Protein AF-A0A1G2Z9J7-F1 (afdb_monomer)

Solvent-accessible surface area (backbone atoms only — not comparable to full-atom values): 17337 Å² total; per-residue (Å²): 136,84,79,61,72,68,57,60,51,48,52,59,64,62,66,70,67,70,71,69,78,71,71,79,70,74,82,77,59,42,30,49,32,49,48,44,45,53,19,43,54,20,44,50,41,39,69,40,65,90,41,81,63,32,64,63,24,44,16,19,54,46,34,53,43,25,54,51,34,14,52,53,41,54,66,52,76,82,59,52,70,67,59,49,50,51,56,45,38,52,68,25,51,51,22,45,54,53,51,26,52,51,44,43,49,54,50,51,52,51,27,64,76,70,72,40,67,75,71,50,61,62,64,75,36,76,48,25,78,68,18,34,61,45,76,85,47,32,59,36,58,49,50,48,57,52,47,51,53,50,49,53,51,45,61,74,46,67,91,47,62,62,68,61,51,29,51,52,24,37,52,54,15,47,56,38,44,49,64,40,45,57,52,72,79,49,79,87,67,66,68,50,50,64,60,53,42,59,50,51,18,30,50,34,36,7,37,20,54,8,52,32,70,66,47,88,47,71,62,61,23,41,52,46,35,49,50,54,29,50,55,41,33,51,49,20,52,51,37,35,76,72,69,32,44,80,58,16,51,16,47,27,53,18,42,44,53,51,37,47,30,74,62,42,89,48,81,79,48,72,66,50,66,64,48,34,72,37,34,57,15,24,65,70,40,29,67,62,44,43,60,58,44,57,78,79,44,64,48,86,84,36,51,69,60,49,39,51,50,26,51,50,54,20,36,51,53,29,56,58,35,56,79,42,94,55,29,65,56,72

Foldseek 3Di:
DDDPPVVVVVCVVVVPPPPPPDPPPPDDLLLLLVLLLQLLLLVLLLPLPPRPPNLLSPLSLLLVLLQLLLVLLQVAPPDDLVRVLVVLCLQQVVLLVVLLVVLLVVQVVVCVVVVNCVSVVVCPDPQCVQCGSDNLSNSRSLSSVLSSVSNVVSVVCVPPDLLVLLVVLLVVLLVLLVCLLVVVVDDDDRPPVNVSSLSPSSSSLSSSLSSLSVDPDLVSSLVSLVVSLVSLLVSLVVSVVVVSSNSSNSRNVSSVSNSCSVNDRDDDDPVSVVQSLLSVQLSSCLVVLLVVVVVVDVCNVPVPVSSVSSSVVSSVVLVVCCPDPNVSND

pLDDT: mean 92.23, std 12.54, range [40.88, 98.75]

Nearest PDB structures (foldseek):
  7a0g-assembly1_EEE  TM=1.587E-01  e=1.978E+00  Serratia marcescens

Structure (mmCIF, N/CA/C/O backbone):
data_AF-A0A1G2Z9J7-F1
#
_entry.id   AF-A0A1G2Z9J7-F1
#
loop_
_atom_site.group_PDB
_atom_site.id
_atom_site.type_symbol
_atom_site.label_atom_id
_atom_site.label_alt_id
_atom_site.label_comp_id
_atom_site.label_asym_id
_atom_site.label_entity_id
_atom_site.label_seq_id
_atom_site.pdbx_PDB_ins_code
_atom_site.Cartn_x
_atom_site.Cartn_y
_atom_site.Cartn_z
_atom_site.occupancy
_atom_site.B_iso_or_equiv
_atom_site.auth_seq_id
_atom_site.auth_comp_id
_atom_site.auth_asym_id
_atom_site.auth_atom_id
_atom_site.pdbx_PDB_model_num
ATOM 1 N N . MET A 1 1 ? 40.799 -10.705 53.213 1.00 55.59 1 MET A N 1
ATOM 2 C CA . MET A 1 1 ? 40.355 -12.004 52.666 1.00 55.59 1 MET A CA 1
ATOM 3 C C . MET A 1 1 ? 39.861 -11.733 51.252 1.00 55.59 1 MET A C 1
ATOM 5 O O . MET A 1 1 ? 38.799 -11.148 51.097 1.00 55.59 1 MET A O 1
ATOM 9 N N . ALA A 1 2 ? 40.707 -11.964 50.247 1.00 50.81 2 ALA A N 1
ATOM 10 C CA . ALA A 1 2 ? 40.404 -11.632 48.855 1.00 50.81 2 ALA A CA 1
ATOM 11 C C . ALA A 1 2 ? 39.551 -12.748 48.241 1.00 50.81 2 ALA A C 1
ATOM 13 O O . ALA A 1 2 ? 39.921 -13.918 48.341 1.00 50.81 2 ALA A O 1
ATOM 14 N N . LEU A 1 3 ? 38.411 -12.395 47.645 1.00 48.94 3 LEU A N 1
ATOM 15 C CA . LEU A 1 3 ? 37.591 -13.355 46.911 1.00 48.94 3 LEU A CA 1
ATOM 16 C C . LEU A 1 3 ? 38.348 -13.825 45.655 1.00 48.94 3 LEU A C 1
ATOM 18 O O . LEU A 1 3 ? 39.011 -13.012 45.002 1.00 48.94 3 LEU A O 1
ATOM 22 N N . PRO A 1 4 ? 38.277 -15.120 45.307 1.00 65.62 4 PRO A N 1
ATOM 23 C CA . PRO A 1 4 ? 38.938 -15.651 44.125 1.00 65.62 4 PRO A CA 1
ATOM 24 C C . PRO A 1 4 ? 38.361 -15.006 42.856 1.00 65.62 4 PRO A C 1
ATOM 26 O O . PRO A 1 4 ? 37.147 -14.911 42.683 1.00 65.62 4 PRO A O 1
ATOM 29 N N . VAL A 1 5 ? 39.246 -14.591 41.944 1.00 67.19 5 VAL A N 1
ATOM 30 C CA . VAL A 1 5 ? 38.934 -13.916 40.663 1.00 67.19 5 VAL A CA 1
ATOM 31 C C . VAL A 1 5 ? 37.894 -14.678 39.819 1.00 67.19 5 VAL A C 1
ATOM 33 O O . VAL A 1 5 ? 37.167 -14.075 39.030 1.00 67.19 5 VAL A O 1
ATOM 36 N N . SER A 1 6 ? 37.752 -15.990 40.026 1.00 62.78 6 SER A N 1
ATOM 37 C CA . SER A 1 6 ? 36.735 -16.823 39.380 1.00 62.78 6 SER A CA 1
ATOM 38 C C . SER A 1 6 ? 35.295 -16.508 39.810 1.00 62.78 6 SER A C 1
ATOM 40 O O . SER A 1 6 ? 34.398 -16.606 38.976 1.00 62.78 6 SER A O 1
ATOM 42 N N . GLN A 1 7 ? 35.054 -16.073 41.053 1.00 61.38 7 GLN A N 1
ATOM 43 C CA . GLN A 1 7 ? 33.707 -15.720 41.527 1.00 61.38 7 GLN A CA 1
ATOM 44 C C . GLN A 1 7 ? 33.233 -14.366 40.984 1.00 61.38 7 GLN A C 1
ATOM 46 O O . GLN A 1 7 ? 32.083 -14.244 40.570 1.00 61.38 7 GLN A O 1
ATOM 51 N N . VAL A 1 8 ? 34.132 -13.380 40.873 1.00 61.62 8 VAL A N 1
ATOM 52 C CA . VAL A 1 8 ? 33.812 -12.061 40.291 1.00 61.62 8 VAL A CA 1
ATOM 53 C C . VAL A 1 8 ? 33.468 -12.183 38.801 1.00 61.62 8 VAL A C 1
ATOM 55 O O . VAL A 1 8 ? 32.553 -11.522 38.314 1.00 61.62 8 VAL A O 1
ATOM 58 N N . LEU A 1 9 ? 34.147 -13.073 38.068 1.00 54.38 9 LEU A N 1
ATOM 59 C CA . LEU A 1 9 ? 33.823 -13.358 36.667 1.00 54.38 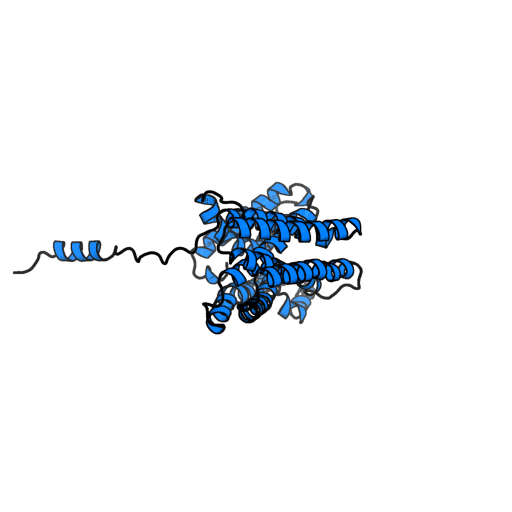9 LEU A CA 1
ATOM 60 C C . LEU A 1 9 ? 32.503 -14.127 36.507 1.00 54.38 9 LEU A C 1
ATOM 62 O O . LEU A 1 9 ? 31.762 -13.853 35.564 1.00 54.38 9 LEU A O 1
ATOM 66 N N . GLN A 1 10 ? 32.166 -15.038 37.425 1.00 56.72 10 GLN A N 1
ATOM 67 C CA . GLN A 1 10 ? 30.878 -15.739 37.398 1.00 56.72 10 GLN A CA 1
ATOM 68 C C . GLN A 1 10 ? 29.698 -14.801 37.675 1.00 56.72 10 GLN A C 1
ATOM 70 O O . GLN A 1 10 ? 28.706 -14.861 36.953 1.00 56.72 10 GLN A O 1
ATOM 75 N N . GLU A 1 11 ? 29.812 -13.879 38.632 1.00 54.09 11 GLU A N 1
ATOM 76 C CA . GLU A 1 11 ? 28.765 -12.878 38.875 1.00 54.09 11 GLU A CA 1
ATOM 77 C C . GLU A 1 11 ? 28.628 -11.880 37.716 1.00 54.09 11 GLU A C 1
ATOM 79 O O . GLU A 1 11 ? 27.514 -11.481 37.374 1.00 54.09 11 GLU A O 1
ATOM 84 N N . TRP A 1 12 ? 29.725 -11.537 37.029 1.00 52.94 12 TRP A N 1
ATOM 85 C CA . TRP A 1 12 ? 29.671 -10.658 35.853 1.00 52.94 12 TRP A CA 1
ATOM 86 C C . TRP A 1 12 ? 29.061 -11.336 34.614 1.00 52.94 12 TRP A C 1
ATOM 88 O O . TRP A 1 12 ? 28.400 -10.675 33.810 1.00 52.94 12 TRP A O 1
ATOM 98 N N . ILE A 1 13 ? 29.243 -12.654 34.467 1.00 53.53 13 ILE A N 1
ATOM 99 C CA . ILE A 1 13 ? 28.645 -13.450 33.382 1.00 53.53 13 ILE A CA 1
ATOM 100 C C . ILE A 1 13 ? 27.164 -13.751 33.670 1.00 53.53 13 ILE A C 1
ATOM 102 O O . ILE A 1 13 ? 26.345 -13.693 32.755 1.00 53.53 13 ILE A O 1
ATOM 106 N N . ILE A 1 14 ? 26.791 -13.999 34.929 1.00 54.50 14 ILE A N 1
ATOM 107 C CA . ILE A 1 14 ? 25.408 -14.325 35.320 1.00 54.50 14 ILE A CA 1
ATOM 108 C C . ILE A 1 14 ? 24.545 -13.052 35.474 1.00 54.50 14 ILE A C 1
ATOM 110 O O . ILE A 1 14 ? 23.350 -13.069 35.177 1.00 54.50 14 ILE A O 1
ATOM 114 N N . GLY A 1 15 ? 25.143 -11.908 35.830 1.00 43.53 15 GLY A N 1
ATOM 115 C CA . GLY A 1 15 ? 24.451 -10.627 36.031 1.00 43.53 15 GLY A CA 1
ATOM 116 C C . GLY A 1 15 ? 23.996 -9.889 34.762 1.00 43.53 15 GLY A C 1
ATOM 117 O O . GLY A 1 15 ? 23.281 -8.893 34.866 1.00 43.53 15 GLY A O 1
ATOM 118 N N . LYS A 1 16 ? 24.361 -10.352 33.555 1.00 44.31 16 LYS A N 1
ATOM 119 C CA . LYS A 1 16 ? 24.018 -9.690 32.273 1.00 44.31 16 LYS A CA 1
ATOM 120 C C . LYS A 1 16 ? 22.902 -10.351 31.461 1.00 44.31 16 LYS A C 1
ATOM 122 O O . LYS A 1 16 ? 22.567 -9.864 30.383 1.00 44.31 16 LYS A O 1
ATOM 127 N N . THR A 1 17 ? 22.266 -11.388 31.994 1.00 47.19 17 THR A N 1
ATOM 128 C CA . THR A 1 17 ? 21.039 -11.986 31.439 1.00 47.19 17 THR A CA 1
ATOM 129 C C . THR A 1 17 ? 19.812 -11.660 32.285 1.00 47.19 17 THR A C 1
ATOM 131 O O . THR A 1 17 ? 18.902 -12.472 32.418 1.00 47.19 17 THR A O 1
ATOM 134 N N . GLN A 1 18 ? 19.727 -10.441 32.828 1.00 41.28 18 GLN A N 1
ATOM 135 C CA . GLN A 1 18 ? 18.406 -9.876 33.090 1.00 41.28 18 GLN A CA 1
ATOM 136 C C . GLN A 1 18 ? 17.748 -9.647 31.731 1.00 41.28 18 GLN A C 1
ATOM 138 O O . GLN A 1 18 ? 18.012 -8.660 31.045 1.00 41.28 18 GLN A O 1
ATOM 143 N N . SER A 1 19 ? 16.934 -10.618 31.314 1.00 44.81 19 SER A N 1
ATOM 144 C CA . SER A 1 19 ? 16.010 -10.476 30.201 1.00 44.81 19 SER A CA 1
ATOM 145 C C . SER A 1 19 ? 15.186 -9.225 30.468 1.00 44.81 19 SER A C 1
ATOM 147 O O . SER A 1 19 ? 14.288 -9.247 31.311 1.00 44.81 19 SER A O 1
ATOM 149 N N . ILE A 1 20 ? 15.532 -8.123 29.799 1.00 41.66 20 ILE A N 1
ATOM 150 C CA . ILE A 1 20 ? 14.715 -6.913 29.780 1.00 41.66 20 ILE A CA 1
ATOM 151 C C . ILE A 1 20 ? 13.298 -7.405 29.479 1.00 41.66 20 ILE A C 1
ATOM 153 O O . ILE A 1 20 ? 13.131 -8.039 28.430 1.00 41.66 20 ILE A O 1
ATOM 157 N N . PRO A 1 21 ? 12.315 -7.220 30.384 1.00 43.12 21 PRO A N 1
ATOM 158 C CA . PRO A 1 21 ? 10.961 -7.685 30.147 1.00 43.12 21 PRO A CA 1
ATOM 159 C C . PRO A 1 21 ? 10.531 -7.091 28.815 1.00 43.12 21 PRO A C 1
ATOM 161 O O . PRO A 1 21 ? 10.455 -5.868 28.663 1.00 43.12 21 PRO A O 1
ATOM 164 N N . ALA A 1 22 ? 10.393 -7.966 27.817 1.00 46.56 22 ALA A N 1
ATOM 165 C CA . ALA A 1 22 ? 10.125 -7.549 26.459 1.00 46.56 22 ALA A CA 1
ATOM 166 C C . ALA A 1 22 ? 8.861 -6.684 26.516 1.00 46.56 22 ALA A C 1
ATOM 168 O O . ALA A 1 22 ? 7.854 -7.142 27.068 1.00 46.56 22 ALA A O 1
ATOM 169 N N . PRO A 1 23 ? 8.910 -5.428 26.038 1.00 43.94 23 PRO A N 1
ATOM 170 C CA . PRO A 1 23 ? 7.782 -4.517 26.141 1.00 43.94 23 PRO A CA 1
ATOM 171 C C . PRO A 1 23 ? 6.561 -5.223 25.565 1.00 43.94 23 PRO A C 1
ATOM 173 O O . PRO A 1 23 ? 6.643 -5.697 24.430 1.00 43.94 23 PRO A O 1
ATOM 176 N N . LEU A 1 24 ? 5.498 -5.336 26.380 1.00 40.88 24 LEU A N 1
ATOM 177 C CA . LEU A 1 24 ? 4.243 -6.044 26.098 1.00 40.88 24 LEU A CA 1
ATOM 178 C C . LEU A 1 24 ? 3.975 -6.043 24.597 1.00 40.88 24 LEU A C 1
ATOM 180 O O . LEU A 1 24 ? 3.621 -5.011 24.019 1.00 40.88 24 LEU A O 1
ATOM 184 N N . SER A 1 25 ? 4.266 -7.178 23.957 1.00 48.44 25 SER A N 1
ATOM 185 C CA . SER A 1 25 ? 4.289 -7.267 22.506 1.00 48.44 25 SER A CA 1
ATOM 186 C C . SER A 1 25 ? 2.901 -6.900 22.010 1.00 48.44 25 SER A C 1
ATOM 188 O O . SER A 1 25 ? 1.945 -7.635 22.267 1.00 48.44 25 SER A O 1
ATOM 190 N N . VAL A 1 26 ? 2.776 -5.751 21.341 1.00 61.91 26 VAL A N 1
ATOM 191 C CA . VAL A 1 26 ? 1.545 -5.362 20.648 1.00 61.91 26 VAL A CA 1
ATOM 192 C C . VAL A 1 26 ? 1.078 -6.585 19.870 1.00 61.91 26 VAL A C 1
ATOM 194 O O . VAL A 1 26 ? 1.815 -7.056 19.004 1.00 61.91 26 VAL A O 1
ATOM 197 N N . SER A 1 27 ? -0.087 -7.128 20.245 1.00 77.81 27 SER A N 1
ATOM 198 C CA . SER A 1 27 ? -0.549 -8.432 19.769 1.00 77.81 27 SER A CA 1
ATOM 199 C C . SER A 1 27 ? -0.483 -8.477 18.246 1.00 77.81 27 SER A C 1
ATOM 201 O O . SER A 1 27 ? -1.172 -7.735 17.534 1.00 77.81 27 SER A O 1
ATOM 203 N N . ARG A 1 28 ? 0.446 -9.297 17.760 1.00 86.56 28 ARG A N 1
ATOM 204 C CA . ARG A 1 28 ? 0.746 -9.466 16.349 1.00 86.56 28 ARG A CA 1
ATOM 205 C C . ARG A 1 28 ? -0.410 -10.214 15.696 1.00 86.56 28 ARG A C 1
ATOM 207 O O . ARG A 1 28 ? -0.790 -11.289 16.147 1.00 86.56 28 ARG A O 1
ATOM 214 N N . ILE A 1 29 ? -0.958 -9.670 14.612 1.00 93.06 29 ILE A N 1
ATOM 215 C CA . ILE A 1 29 ? -2.080 -10.294 13.901 1.00 93.06 29 ILE A CA 1
ATOM 216 C C . ILE A 1 29 ? -1.512 -11.125 12.749 1.00 93.06 29 ILE A C 1
ATOM 218 O O . ILE A 1 29 ? -1.304 -10.615 11.650 1.00 93.06 29 ILE A O 1
ATOM 222 N N . ALA A 1 30 ? -1.257 -12.412 12.995 1.00 95.62 30 ALA A N 1
ATOM 223 C CA . ALA A 1 30 ? -0.592 -13.303 12.037 1.00 95.62 30 ALA A CA 1
ATOM 224 C C . ALA A 1 30 ? -1.292 -13.374 10.662 1.00 95.62 30 ALA A C 1
ATOM 226 O O . ALA A 1 30 ? -0.636 -13.529 9.633 1.00 95.62 30 ALA A O 1
ATOM 227 N N . ALA A 1 31 ? -2.620 -13.233 10.617 1.00 96.94 31 ALA A N 1
ATOM 228 C CA . ALA A 1 31 ? -3.376 -13.200 9.365 1.00 96.94 31 ALA A CA 1
ATOM 229 C C . ALA A 1 31 ? -3.032 -11.973 8.500 1.00 96.94 31 ALA A C 1
ATOM 231 O O . ALA A 1 31 ? -2.895 -12.096 7.284 1.00 96.94 31 ALA A O 1
ATOM 232 N N . ILE A 1 32 ? -2.812 -10.811 9.123 1.00 97.25 32 ILE A N 1
ATOM 233 C CA . ILE A 1 32 ? -2.406 -9.581 8.431 1.00 97.25 32 ILE A CA 1
ATOM 234 C C . ILE A 1 32 ? -1.005 -9.727 7.842 1.00 97.25 32 ILE A C 1
ATOM 236 O O . ILE A 1 32 ? -0.749 -9.259 6.738 1.00 97.25 32 ILE A O 1
ATOM 240 N N . ASP A 1 33 ? -0.107 -10.426 8.527 1.00 96.94 33 ASP A N 1
ATOM 241 C CA . ASP A 1 33 ? 1.238 -10.684 8.013 1.00 96.94 33 ASP A CA 1
ATOM 242 C C . ASP A 1 33 ? 1.239 -11.582 6.778 1.00 96.94 33 ASP A C 1
ATOM 244 O O . ASP A 1 33 ? 1.908 -11.272 5.792 1.00 96.94 33 ASP A O 1
ATOM 248 N N . ARG A 1 34 ? 0.429 -12.647 6.788 1.00 97.81 34 ARG A N 1
ATOM 249 C CA . ARG A 1 34 ? 0.211 -13.488 5.600 1.00 97.81 34 ARG A CA 1
ATOM 250 C C . ARG A 1 34 ? -0.365 -12.670 4.449 1.00 97.81 34 ARG A C 1
ATOM 252 O O . ARG A 1 34 ? 0.108 -12.783 3.321 1.00 97.81 34 ARG A O 1
ATOM 259 N N . LEU A 1 35 ? -1.346 -11.818 4.747 1.00 98.12 35 LEU A N 1
ATOM 260 C CA . LEU A 1 35 ? -1.979 -10.964 3.750 1.00 98.12 35 LEU A CA 1
ATOM 261 C C . LEU A 1 35 ? -0.994 -9.943 3.158 1.00 98.12 35 LEU A C 1
ATOM 263 O O . LEU A 1 35 ? -1.009 -9.729 1.953 1.00 98.12 35 LEU A O 1
ATOM 267 N N . ARG A 1 36 ? -0.087 -9.366 3.956 1.00 98.19 36 ARG A N 1
ATOM 268 C CA . ARG A 1 36 ? 0.981 -8.477 3.457 1.00 98.19 36 ARG A CA 1
ATOM 269 C C . ARG A 1 36 ? 1.958 -9.197 2.528 1.00 98.19 36 ARG A C 1
ATOM 271 O O . ARG A 1 36 ? 2.388 -8.614 1.536 1.00 98.19 36 ARG A O 1
ATOM 278 N N . ILE A 1 37 ? 2.306 -10.447 2.835 1.00 98.44 37 ILE A N 1
ATOM 279 C CA . ILE A 1 37 ? 3.169 -11.269 1.973 1.00 98.44 37 ILE A CA 1
ATOM 280 C C . ILE A 1 37 ? 2.464 -11.552 0.642 1.00 98.44 37 ILE A C 1
ATOM 282 O O . ILE A 1 37 ? 3.044 -11.343 -0.419 1.00 98.44 37 ILE A O 1
ATOM 286 N N . LEU A 1 38 ? 1.190 -11.949 0.681 1.00 98.50 38 LEU A N 1
ATOM 287 C CA . LEU A 1 38 ? 0.407 -12.157 -0.537 1.00 98.50 38 LEU A CA 1
ATOM 288 C C . LEU A 1 38 ? 0.254 -10.858 -1.346 1.00 98.50 38 LEU A C 1
ATOM 290 O O . LEU A 1 38 ? 0.415 -10.863 -2.564 1.00 98.50 38 LEU A O 1
ATOM 294 N N . ALA A 1 39 ? 0.006 -9.736 -0.669 1.00 98.44 39 ALA A N 1
ATOM 295 C CA . ALA A 1 39 ? -0.130 -8.427 -1.293 1.00 98.44 39 ALA A CA 1
ATOM 296 C C . ALA A 1 39 ? 1.147 -7.995 -2.018 1.00 98.44 39 ALA A C 1
ATOM 298 O O . ALA A 1 39 ? 1.053 -7.513 -3.143 1.00 98.44 39 ALA A O 1
ATOM 299 N N . VAL A 1 40 ? 2.337 -8.192 -1.431 1.00 98.56 40 VAL A N 1
ATOM 300 C CA . VAL A 1 40 ? 3.586 -7.822 -2.119 1.00 98.56 40 VAL A CA 1
ATOM 301 C C . VAL A 1 40 ? 3.851 -8.705 -3.339 1.00 98.56 40 VAL A C 1
ATOM 303 O O . VAL A 1 40 ? 4.289 -8.189 -4.362 1.00 98.56 40 VAL A O 1
ATOM 306 N N . ILE A 1 41 ? 3.509 -9.997 -3.286 1.00 98.62 41 ILE A N 1
ATOM 307 C CA . ILE A 1 41 ? 3.573 -10.879 -4.463 1.00 98.62 41 ILE A CA 1
ATOM 308 C C . ILE A 1 41 ? 2.625 -10.365 -5.555 1.00 98.62 41 ILE A C 1
ATOM 310 O O . ILE A 1 41 ? 3.028 -10.254 -6.711 1.00 98.62 41 ILE A O 1
ATOM 314 N N . GLY A 1 42 ? 1.399 -9.977 -5.185 1.00 98.44 42 GLY A N 1
ATOM 315 C CA . GLY A 1 42 ? 0.434 -9.356 -6.097 1.00 98.44 42 GLY A CA 1
ATOM 316 C C . GLY A 1 42 ? 0.957 -8.063 -6.732 1.00 98.44 42 GLY A C 1
ATOM 317 O O . GLY A 1 42 ? 0.839 -7.882 -7.941 1.00 98.44 42 GLY A O 1
ATOM 318 N N . ILE A 1 43 ? 1.623 -7.196 -5.963 1.00 98.00 43 ILE A N 1
ATOM 319 C CA . ILE A 1 43 ? 2.270 -5.989 -6.500 1.00 98.00 43 ILE A CA 1
ATOM 320 C C . ILE A 1 43 ? 3.344 -6.340 -7.531 1.00 98.00 43 ILE A C 1
ATOM 322 O O . ILE A 1 43 ? 3.375 -5.732 -8.599 1.00 98.00 43 ILE A O 1
ATOM 326 N N . VAL A 1 44 ? 4.217 -7.307 -7.245 1.00 98.19 44 VAL A N 1
ATOM 327 C CA . VAL A 1 44 ? 5.263 -7.709 -8.200 1.00 98.19 44 VAL A CA 1
ATOM 328 C C . VAL A 1 44 ? 4.638 -8.306 -9.463 1.00 98.19 44 VAL A C 1
ATOM 330 O O . VAL A 1 44 ? 5.041 -7.953 -10.568 1.00 98.19 44 VAL A O 1
ATOM 333 N N . TRP A 1 45 ? 3.602 -9.135 -9.317 1.00 98.44 45 TRP A N 1
ATOM 334 C CA . TRP A 1 45 ? 2.848 -9.688 -10.443 1.00 98.44 45 TRP A CA 1
ATOM 335 C C . TRP A 1 45 ? 2.180 -8.605 -11.295 1.00 98.44 45 TRP A C 1
ATOM 337 O O . TRP A 1 45 ? 2.209 -8.674 -12.517 1.00 98.44 45 TRP A O 1
ATOM 347 N N . PHE A 1 46 ? 1.597 -7.576 -10.677 1.00 97.06 46 PHE A N 1
ATOM 348 C CA . PHE A 1 46 ? 0.972 -6.464 -11.397 1.00 97.06 46 PHE A CA 1
ATOM 349 C C . PHE A 1 46 ? 1.958 -5.717 -12.319 1.00 97.06 46 PHE A C 1
ATOM 351 O O . PHE A 1 46 ? 1.566 -5.246 -13.395 1.00 97.06 46 PHE A O 1
ATOM 358 N N . HIS A 1 47 ? 3.231 -5.647 -11.922 1.00 95.94 47 HIS A N 1
ATOM 359 C CA . HIS A 1 47 ? 4.307 -5.014 -12.691 1.00 95.94 47 HIS A CA 1
ATOM 360 C C . HIS A 1 47 ? 4.987 -5.944 -13.704 1.00 95.94 47 HIS A C 1
ATOM 362 O O . HIS A 1 47 ? 5.787 -5.471 -14.513 1.00 95.94 47 HIS A O 1
ATOM 368 N N . ALA A 1 48 ? 4.658 -7.239 -13.716 1.00 95.62 48 ALA A N 1
ATOM 369 C CA . ALA A 1 48 ? 4.974 -8.095 -14.848 1.00 95.62 48 ALA A CA 1
ATOM 370 C C . ALA A 1 48 ? 4.046 -7.703 -16.011 1.00 95.62 48 ALA A C 1
ATOM 372 O O . ALA A 1 48 ? 2.846 -7.984 -16.002 1.00 95.62 48 ALA A O 1
ATOM 373 N N . GLU A 1 49 ? 4.600 -6.967 -16.977 1.00 90.75 49 GLU A N 1
ATOM 374 C CA . GLU A 1 49 ? 3.910 -6.578 -18.212 1.00 90.75 49 GLU A CA 1
ATOM 375 C C . GLU A 1 49 ? 3.257 -7.805 -18.856 1.00 90.75 49 GLU A C 1
ATOM 377 O O . GLU A 1 49 ? 3.833 -8.885 -18.830 1.00 90.75 49 GLU A O 1
ATOM 382 N N . GLU A 1 50 ? 2.037 -7.641 -19.376 1.00 93.81 50 GLU A N 1
ATOM 383 C CA . GLU A 1 50 ? 1.251 -8.702 -20.040 1.00 93.81 50 GLU A CA 1
ATOM 384 C C . GLU A 1 50 ? 0.835 -9.898 -19.168 1.00 93.81 50 GLU A C 1
ATOM 386 O O . GLU A 1 50 ? 0.121 -10.776 -19.650 1.00 93.81 50 GLU A O 1
ATOM 391 N N . ALA A 1 51 ? 1.192 -9.926 -17.880 1.00 95.62 51 ALA A N 1
ATOM 392 C CA . ALA A 1 51 ? 0.786 -11.024 -17.015 1.00 95.62 51 ALA A CA 1
ATOM 393 C C . ALA A 1 51 ? -0.752 -11.159 -16.969 1.00 95.62 51 ALA A C 1
ATOM 395 O O . ALA A 1 51 ? -1.478 -10.155 -16.906 1.00 95.62 51 ALA A O 1
ATOM 396 N N . PRO A 1 52 ? -1.293 -12.388 -16.965 1.00 96.69 52 PRO A N 1
ATOM 397 C CA . PRO A 1 52 ? -2.726 -12.582 -16.825 1.00 96.69 52 PRO A CA 1
ATOM 398 C C . PRO A 1 52 ? -3.177 -12.113 -15.438 1.00 96.69 52 PRO A C 1
ATOM 400 O O . PRO A 1 52 ? -2.399 -12.085 -14.482 1.00 96.69 52 PRO A O 1
ATOM 403 N N . TYR A 1 53 ? -4.445 -11.725 -15.315 1.00 97.12 53 TYR A N 1
ATOM 404 C CA . TYR A 1 53 ? -5.045 -11.318 -14.038 1.00 97.12 53 TYR A CA 1
ATOM 4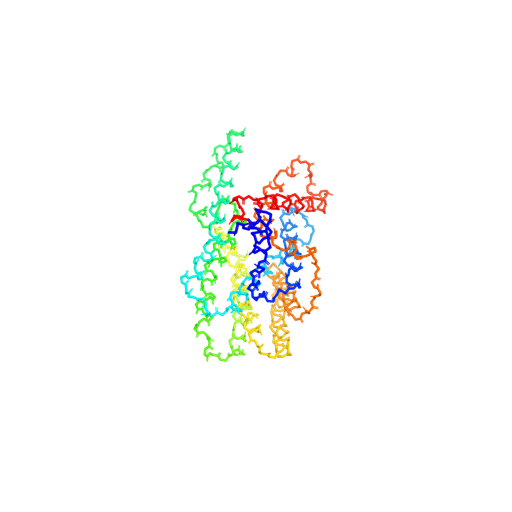05 C C . TYR A 1 53 ? -4.372 -10.118 -13.342 1.00 97.12 53 TYR A C 1
ATOM 407 O O . TYR A 1 53 ? -4.553 -9.934 -12.139 1.00 97.12 53 TYR A O 1
ATOM 415 N N . ARG A 1 54 ? -3.650 -9.250 -14.071 1.00 96.12 54 ARG A N 1
ATOM 416 C CA . ARG A 1 54 ? -3.025 -8.030 -13.510 1.00 96.12 54 ARG A CA 1
ATOM 417 C C . ARG A 1 54 ? -3.982 -7.197 -12.660 1.00 96.12 54 ARG A C 1
ATOM 419 O O . ARG A 1 54 ? -3.585 -6.716 -11.604 1.00 96.12 54 ARG A O 1
ATOM 426 N N . LEU A 1 55 ? -5.243 -7.082 -13.077 1.00 95.94 55 LEU A N 1
ATOM 427 C CA . LEU A 1 55 ? -6.268 -6.365 -12.320 1.00 95.94 55 LEU A CA 1
ATOM 428 C C . LEU A 1 55 ? -6.506 -6.969 -10.924 1.00 95.94 55 LEU A C 1
ATOM 430 O O . LEU A 1 55 ? -6.614 -6.233 -9.949 1.00 95.94 55 LEU A O 1
ATOM 434 N N . ILE A 1 56 ? -6.531 -8.300 -10.808 1.00 98.00 56 ILE A N 1
ATOM 435 C CA . ILE A 1 56 ? -6.652 -8.995 -9.519 1.00 98.00 56 ILE A CA 1
ATOM 436 C C . ILE A 1 56 ? -5.379 -8.781 -8.701 1.00 98.00 56 ILE A C 1
ATOM 438 O O . ILE A 1 56 ? -5.456 -8.450 -7.521 1.00 98.00 56 ILE A O 1
ATOM 442 N N . SER A 1 57 ? -4.204 -8.900 -9.313 1.00 97.75 57 SER A N 1
ATOM 443 C CA . SER A 1 57 ? -2.924 -8.723 -8.617 1.00 97.75 57 SER A CA 1
ATOM 444 C C . SER A 1 57 ? -2.725 -7.299 -8.081 1.00 97.75 57 SER A C 1
ATOM 446 O O . SER A 1 57 ? -2.123 -7.111 -7.020 1.00 97.75 57 SER A O 1
ATOM 448 N N . TYR A 1 58 ? -3.329 -6.298 -8.732 1.00 97.31 58 TYR A N 1
ATOM 449 C CA . TYR A 1 58 ? -3.330 -4.910 -8.267 1.00 97.31 58 TYR A CA 1
ATOM 450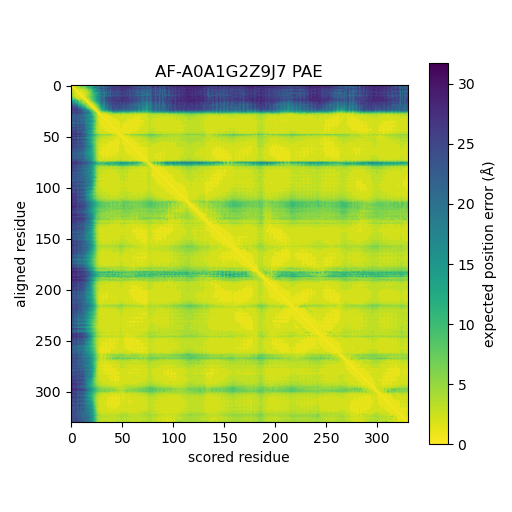 C C . TYR A 1 58 ? -4.031 -4.711 -6.909 1.00 97.31 58 TYR A C 1
ATOM 452 O O . TYR A 1 58 ? -3.768 -3.719 -6.233 1.00 97.31 58 TYR A O 1
ATOM 460 N N . THR A 1 59 ? -4.831 -5.684 -6.444 1.00 98.25 59 THR A N 1
ATOM 461 C CA . THR A 1 59 ? -5.418 -5.750 -5.086 1.00 98.25 59 THR A CA 1
ATOM 462 C C . THR A 1 59 ? -4.382 -5.569 -3.972 1.00 98.25 59 THR A C 1
ATOM 464 O O . THR A 1 59 ? -4.708 -5.051 -2.902 1.00 98.25 59 THR A O 1
ATOM 467 N N . GLY A 1 60 ? -3.118 -5.943 -4.202 1.00 97.94 60 GLY A N 1
ATOM 468 C CA . GLY A 1 60 ? -2.061 -5.794 -3.200 1.00 97.94 60 GLY A CA 1
ATOM 469 C C . GLY A 1 60 ? -1.879 -4.352 -2.706 1.00 97.94 60 GLY A C 1
ATOM 470 O O . GLY A 1 60 ? -1.631 -4.129 -1.521 1.00 97.94 60 GLY A O 1
ATOM 471 N N . LEU A 1 61 ? -2.072 -3.360 -3.580 1.00 97.44 61 LEU A N 1
ATOM 472 C CA . LEU A 1 61 ? -1.908 -1.948 -3.232 1.00 97.44 61 LEU A CA 1
ATOM 473 C C . LEU A 1 61 ? -2.981 -1.449 -2.244 1.00 97.44 61 LEU A C 1
ATOM 475 O O . LEU A 1 61 ? -2.607 -0.960 -1.173 1.00 97.44 61 LEU A O 1
ATOM 479 N N . PRO A 1 62 ? -4.295 -1.562 -2.536 1.00 98.50 62 PRO A N 1
ATOM 480 C CA . PRO A 1 62 ? -5.324 -1.181 -1.580 1.00 98.50 62 PRO A CA 1
ATOM 481 C C . PRO A 1 62 ? -5.245 -2.011 -0.295 1.00 98.50 62 PRO A C 1
ATOM 483 O O . PRO A 1 62 ? -5.475 -1.452 0.770 1.00 98.50 62 PRO A O 1
ATOM 486 N N . VAL A 1 63 ? -4.820 -3.282 -0.335 1.00 98.69 63 VAL A N 1
ATOM 487 C CA . VAL A 1 63 ? -4.549 -4.059 0.891 1.00 98.69 63 VAL A CA 1
ATOM 488 C C . VAL A 1 63 ? -3.524 -3.354 1.787 1.00 98.69 63 VAL A C 1
ATOM 490 O O . VAL A 1 63 ? -3.792 -3.150 2.973 1.00 98.69 63 VAL A O 1
ATOM 493 N N . PHE A 1 64 ? -2.376 -2.932 1.243 1.00 98.38 64 PHE A N 1
ATOM 494 C CA . PHE A 1 64 ? -1.367 -2.208 2.023 1.00 98.38 64 PHE A CA 1
ATOM 495 C C . PHE A 1 64 ? -1.894 -0.889 2.587 1.00 98.38 64 PHE A C 1
ATOM 497 O O . PHE A 1 64 ? -1.662 -0.605 3.764 1.00 98.38 64 PHE A O 1
ATOM 504 N N . LEU A 1 65 ? -2.627 -0.108 1.788 1.00 98.38 65 LEU A N 1
ATOM 505 C CA . LEU A 1 65 ? -3.198 1.166 2.231 1.00 98.38 65 LEU A CA 1
ATOM 506 C C . LEU A 1 65 ? -4.254 0.979 3.330 1.00 98.38 65 LEU A C 1
ATOM 508 O O . LEU A 1 65 ? -4.187 1.650 4.359 1.00 98.38 65 LEU A O 1
ATOM 512 N N . LEU A 1 66 ? -5.188 0.039 3.156 1.00 98.69 66 LEU A N 1
ATOM 513 C CA . LEU A 1 66 ? -6.233 -0.259 4.138 1.00 98.69 66 LEU A CA 1
ATOM 514 C C . LEU A 1 66 ? -5.627 -0.711 5.472 1.00 98.69 66 LEU A C 1
ATOM 516 O O . LEU A 1 66 ? -6.010 -0.188 6.518 1.00 98.69 66 LEU A O 1
ATOM 520 N N . ILE A 1 67 ? -4.644 -1.621 5.441 1.00 98.25 67 ILE A N 1
ATOM 521 C CA . ILE A 1 67 ? -3.905 -2.057 6.638 1.00 98.25 67 ILE A CA 1
ATOM 522 C C . ILE A 1 67 ? -3.145 -0.882 7.262 1.00 98.25 67 ILE A C 1
ATOM 524 O O . ILE A 1 67 ? -3.128 -0.716 8.481 1.00 98.25 67 ILE A O 1
ATOM 528 N N . PHE A 1 68 ? -2.488 -0.054 6.450 1.00 98.06 68 PHE A N 1
ATOM 529 C CA . PHE A 1 68 ? -1.726 1.082 6.954 1.00 98.06 68 PHE A CA 1
ATOM 530 C C . PHE A 1 68 ? -2.625 2.070 7.708 1.00 98.06 68 PHE A C 1
ATOM 532 O O . PHE A 1 68 ? -2.320 2.413 8.854 1.00 98.06 68 PHE A O 1
ATOM 539 N N . PHE A 1 69 ? -3.736 2.501 7.104 1.00 98.56 69 PHE A N 1
ATOM 540 C CA . PHE A 1 69 ? -4.645 3.474 7.713 1.00 98.56 69 PHE A CA 1
ATOM 541 C C . PHE A 1 69 ? -5.4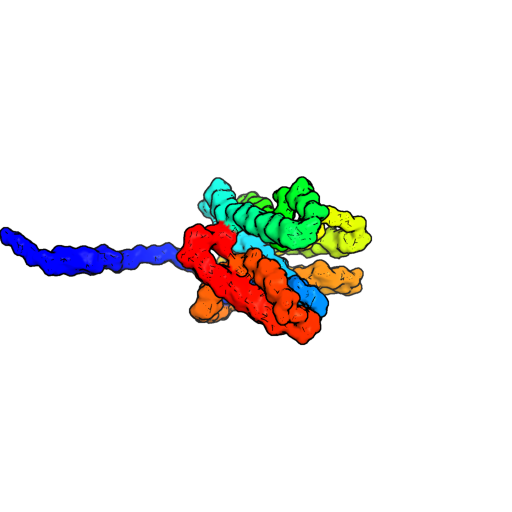15 2.888 8.901 1.00 98.56 69 PHE A C 1
ATOM 543 O O . PHE A 1 69 ? -5.552 3.570 9.919 1.00 98.56 69 PHE A O 1
ATOM 550 N N . SER A 1 70 ? -5.822 1.616 8.850 1.00 98.19 70 SER A N 1
ATOM 551 C CA . SER A 1 70 ? -6.476 0.967 9.993 1.00 98.19 70 SER A CA 1
ATOM 552 C C . SER A 1 70 ? -5.547 0.876 11.206 1.00 98.19 70 SER A C 1
ATOM 554 O O . SER A 1 70 ? -5.969 1.138 12.332 1.00 98.19 70 SER A O 1
ATOM 556 N N . LEU A 1 71 ? -4.255 0.590 10.995 1.00 96.31 71 LEU A N 1
ATOM 557 C CA . LEU A 1 71 ? -3.250 0.563 12.059 1.00 96.31 71 LEU A CA 1
ATOM 558 C C . LEU A 1 71 ? -2.906 1.961 12.589 1.00 96.31 71 LEU A C 1
ATOM 560 O O . LEU A 1 71 ? -2.551 2.086 13.763 1.00 96.31 71 LEU A O 1
ATOM 564 N N . VAL A 1 72 ? -2.999 3.012 11.763 1.00 96.44 72 VAL A N 1
ATOM 565 C CA . VAL A 1 72 ? -2.900 4.404 12.244 1.00 96.44 72 VAL A CA 1
ATOM 566 C C . VAL A 1 72 ? -4.030 4.691 13.234 1.00 96.44 72 VAL A C 1
ATOM 568 O O . VAL A 1 72 ? -3.752 5.207 14.314 1.00 96.44 72 VAL A O 1
ATOM 571 N N . VAL A 1 73 ? -5.270 4.319 12.903 1.00 97.12 73 VAL A N 1
ATOM 572 C CA . VAL A 1 73 ? -6.438 4.525 13.776 1.00 97.12 73 VAL A CA 1
ATOM 573 C C . VAL A 1 73 ? -6.364 3.664 15.038 1.00 97.12 73 VAL A C 1
ATOM 575 O O . VAL A 1 73 ? -6.515 4.192 16.139 1.00 97.12 73 VAL A O 1
ATOM 578 N N . LYS A 1 74 ? -6.068 2.361 14.901 1.00 95.56 74 LYS A N 1
ATOM 579 C CA . LYS A 1 74 ? -6.023 1.401 16.020 1.00 95.56 74 LYS A CA 1
ATOM 580 C C . LYS A 1 74 ? -5.015 1.792 17.098 1.00 95.56 74 LYS A C 1
ATOM 582 O O . LYS A 1 74 ? -5.263 1.572 18.278 1.00 95.56 74 LYS A O 1
ATOM 587 N N . ARG A 1 75 ? -3.870 2.367 16.714 1.00 92.06 75 ARG A N 1
ATOM 588 C CA . ARG A 1 75 ? -2.844 2.800 17.677 1.00 92.06 75 ARG A CA 1
ATOM 589 C C . ARG A 1 75 ? -3.315 3.961 18.571 1.00 92.06 75 ARG A C 1
ATOM 591 O O . ARG A 1 75 ? -2.685 4.224 19.591 1.00 92.06 75 ARG A O 1
ATOM 598 N N . GLY A 1 76 ? -4.427 4.609 18.220 1.00 83.06 76 GLY A N 1
ATOM 599 C CA . GLY A 1 76 ? -5.056 5.656 19.015 1.00 83.06 76 GLY A CA 1
ATOM 600 C C . GLY A 1 76 ? -4.262 6.963 19.047 1.00 83.06 76 GLY A C 1
ATOM 601 O O . GLY A 1 76 ? -3.293 7.156 18.311 1.00 83.06 76 GLY A O 1
ATOM 602 N N . CYS A 1 77 ? -4.697 7.870 19.921 1.00 80.38 77 CYS A N 1
ATOM 603 C CA . CYS A 1 77 ? -4.090 9.187 20.146 1.00 80.38 77 CYS A CA 1
ATOM 604 C C . CYS A 1 77 ? -3.150 9.212 21.363 1.00 80.38 77 CYS A C 1
ATOM 606 O O . CYS A 1 77 ? -2.913 10.272 21.927 1.00 80.38 77 CYS A O 1
ATOM 608 N N . ALA A 1 78 ? -2.634 8.052 21.784 1.00 83.00 78 ALA A N 1
ATOM 609 C CA . ALA A 1 78 ? -1.695 7.968 22.905 1.00 83.00 78 ALA A CA 1
ATOM 610 C C . ALA A 1 78 ? -0.329 8.602 22.578 1.00 83.00 78 ALA A C 1
ATOM 612 O O . ALA A 1 78 ? 0.366 9.081 23.467 1.00 83.00 78 ALA A O 1
ATOM 613 N N . ASP A 1 79 ? 0.053 8.616 21.297 1.00 86.69 79 ASP A N 1
ATOM 614 C CA . ASP A 1 79 ? 1.253 9.300 20.813 1.00 86.69 79 ASP A CA 1
ATOM 615 C C . ASP A 1 79 ? 0.960 10.800 20.605 1.00 86.69 79 ASP A C 1
ATOM 617 O O . ASP A 1 79 ? -0.047 11.156 19.990 1.00 86.69 79 ASP A O 1
ATOM 621 N N . THR A 1 80 ? 1.877 11.682 21.023 1.00 93.44 80 THR A N 1
ATOM 622 C CA . THR A 1 80 ? 1.827 13.104 20.641 1.00 93.44 80 THR A CA 1
ATOM 623 C C . THR A 1 80 ? 1.983 13.260 19.126 1.00 93.44 80 THR A C 1
ATOM 625 O O . THR A 1 80 ? 2.677 12.467 18.479 1.00 93.44 80 THR A O 1
ATOM 628 N N . THR A 1 81 ? 1.401 14.315 18.546 1.00 94.88 81 THR A N 1
ATOM 629 C CA . THR A 1 81 ? 1.500 14.595 17.101 1.00 94.88 81 THR A CA 1
ATOM 630 C C . THR A 1 81 ? 2.956 14.637 16.629 1.00 94.88 81 THR A C 1
ATOM 632 O O . THR A 1 81 ? 3.286 14.072 15.589 1.00 94.88 81 THR A O 1
ATOM 635 N N . THR A 1 82 ? 3.860 15.226 17.417 1.00 96.62 82 THR A N 1
ATOM 636 C CA . THR A 1 82 ? 5.296 15.293 17.103 1.00 96.62 82 THR A CA 1
ATOM 637 C C . THR A 1 82 ? 5.943 13.909 17.062 1.00 96.62 82 THR A C 1
ATOM 639 O O . THR A 1 82 ? 6.675 13.598 16.121 1.00 96.62 82 THR A O 1
ATOM 642 N N . HIS A 1 83 ? 5.652 13.045 18.043 1.00 95.94 83 HIS A N 1
ATOM 643 C CA . HIS A 1 83 ? 6.174 11.677 18.061 1.00 95.94 83 HIS A CA 1
ATOM 644 C C . HIS A 1 83 ? 5.620 10.850 16.892 1.00 95.94 83 HIS A C 1
ATOM 646 O O . HIS A 1 83 ? 6.364 10.117 16.231 1.00 95.94 83 HIS A O 1
ATOM 652 N N . PHE A 1 84 ? 4.329 11.014 16.585 1.00 95.75 84 PHE A N 1
ATOM 653 C CA . PHE A 1 84 ? 3.700 10.407 15.418 1.00 95.75 84 PHE A CA 1
ATOM 654 C C . PHE A 1 84 ? 4.394 10.837 14.118 1.00 95.75 84 PHE A C 1
ATOM 656 O O . PHE A 1 84 ? 4.807 9.973 13.341 1.00 95.75 84 PHE A O 1
ATOM 663 N N . LEU A 1 85 ? 4.567 12.147 13.907 1.00 97.19 85 LEU A N 1
ATOM 664 C CA . LE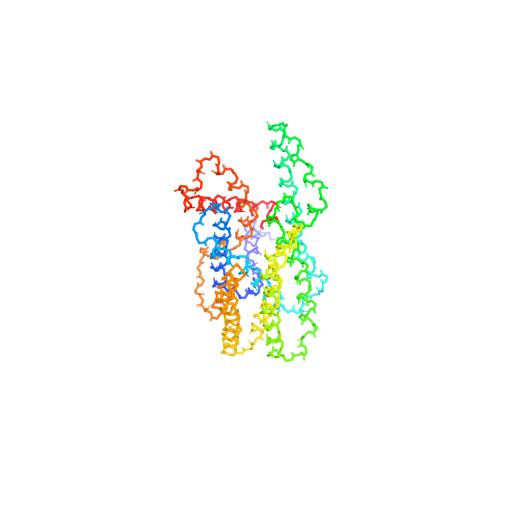U A 1 85 ? 5.205 12.714 12.718 1.00 97.19 85 LEU A CA 1
ATOM 665 C C . LEU A 1 85 ? 6.634 12.209 12.553 1.00 97.19 85 LEU A C 1
ATOM 667 O O . LEU A 1 85 ? 6.963 11.686 11.491 1.00 97.19 85 LEU A O 1
ATOM 671 N N . LYS A 1 86 ? 7.450 12.275 13.612 1.00 97.50 86 LYS A N 1
ATOM 672 C CA . LYS A 1 86 ? 8.835 11.790 13.588 1.00 97.50 86 LYS A CA 1
ATOM 673 C C . LYS A 1 86 ? 8.906 10.318 13.185 1.00 97.50 86 LYS A C 1
ATOM 675 O O . LYS A 1 86 ? 9.608 9.962 12.245 1.00 97.50 86 LYS A O 1
ATOM 680 N N . ARG A 1 87 ? 8.100 9.454 13.814 1.00 95.94 87 ARG A N 1
ATOM 681 C CA . ARG A 1 87 ? 8.092 8.021 13.484 1.00 95.94 87 ARG A CA 1
ATOM 682 C C . ARG A 1 87 ? 7.659 7.755 12.041 1.00 95.94 87 ARG A C 1
ATOM 684 O O . ARG A 1 87 ? 8.146 6.810 11.423 1.00 95.94 87 ARG A O 1
ATOM 691 N N . ARG A 1 88 ? 6.700 8.520 11.510 1.00 96.81 88 ARG A N 1
ATOM 692 C CA . ARG A 1 88 ? 6.240 8.374 10.119 1.00 96.81 88 ARG A CA 1
ATOM 693 C C . ARG A 1 88 ? 7.264 8.909 9.128 1.00 96.81 88 ARG A C 1
ATOM 695 O O . ARG A 1 88 ? 7.470 8.266 8.106 1.00 96.81 88 ARG A O 1
ATOM 702 N N . TRP A 1 89 ? 7.930 10.008 9.457 1.00 97.94 89 TRP A N 1
ATOM 703 C CA . TRP A 1 89 ? 9.033 10.555 8.679 1.00 97.94 89 TRP A CA 1
ATOM 704 C C . TRP A 1 89 ? 10.166 9.534 8.545 1.00 97.94 89 TRP A C 1
ATOM 706 O O . TRP A 1 89 ? 10.533 9.165 7.430 1.00 97.94 89 TRP A O 1
ATOM 716 N N . ASP A 1 90 ? 10.624 8.981 9.669 1.00 97.31 90 ASP A N 1
ATOM 717 C CA . ASP A 1 90 ? 11.722 8.010 9.702 1.00 97.31 90 ASP A CA 1
ATOM 718 C C . ASP A 1 90 ? 11.398 6.722 8.934 1.00 97.31 90 ASP A C 1
ATOM 720 O O . ASP A 1 90 ? 12.287 6.107 8.354 1.00 97.31 90 ASP A O 1
ATOM 724 N N . ARG A 1 91 ? 10.124 6.304 8.915 1.00 96.50 91 ARG A N 1
ATOM 725 C CA . ARG A 1 91 ? 9.683 5.056 8.267 1.00 96.50 91 ARG A CA 1
ATOM 726 C C . ARG A 1 91 ? 9.229 5.205 6.820 1.00 96.50 91 ARG A C 1
ATOM 728 O O . ARG A 1 91 ? 9.114 4.192 6.142 1.00 96.50 91 ARG A O 1
ATOM 735 N N . LEU A 1 92 ? 8.881 6.409 6.373 1.00 97.31 92 LEU A N 1
ATOM 736 C CA . LEU A 1 92 ? 8.338 6.636 5.030 1.00 97.31 92 LEU A CA 1
ATOM 737 C C . LEU A 1 92 ? 9.199 7.627 4.255 1.00 97.31 92 LEU A C 1
ATOM 739 O O . LEU A 1 92 ? 9.670 7.307 3.172 1.00 97.31 92 LEU A O 1
ATOM 743 N N . MET A 1 93 ? 9.440 8.818 4.798 1.00 97.94 93 MET A N 1
ATOM 744 C CA . MET A 1 93 ? 10.095 9.895 4.047 1.00 97.94 93 MET A CA 1
ATOM 745 C C . MET A 1 93 ? 11.599 9.672 3.916 1.00 97.94 93 MET A C 1
ATOM 747 O O . MET A 1 93 ? 12.145 9.865 2.835 1.00 97.94 93 MET A O 1
ATOM 751 N N . MET A 1 94 ? 12.262 9.176 4.964 1.00 98.00 94 MET A N 1
ATOM 752 C CA . MET A 1 94 ? 13.690 8.843 4.888 1.00 98.00 94 MET A CA 1
ATOM 753 C C . MET A 1 94 ? 13.981 7.710 3.882 1.00 98.00 94 MET A C 1
ATOM 755 O O . MET A 1 94 ? 14.855 7.902 3.034 1.00 98.00 94 MET A O 1
ATOM 759 N N . PRO A 1 95 ? 13.255 6.569 3.888 1.00 97.50 95 PRO A N 1
ATOM 760 C CA . PRO A 1 95 ? 13.349 5.581 2.814 1.00 97.50 95 PRO A CA 1
ATOM 761 C C . PRO A 1 95 ? 13.025 6.166 1.441 1.00 97.50 95 PRO A C 1
ATOM 763 O O . PRO A 1 95 ? 13.772 5.929 0.499 1.00 97.50 95 PRO A O 1
ATOM 766 N N . TRP A 1 96 ? 11.954 6.956 1.320 1.00 97.94 96 TRP A N 1
ATOM 767 C CA . TRP A 1 96 ? 11.568 7.568 0.048 1.00 97.94 96 TRP A CA 1
ATOM 768 C C . TRP A 1 96 ? 12.701 8.413 -0.545 1.00 97.94 96 TRP A C 1
ATOM 770 O O . TRP A 1 96 ? 13.081 8.185 -1.688 1.00 97.94 96 TRP A O 1
ATOM 780 N N . LEU A 1 97 ? 13.308 9.306 0.244 1.00 97.56 97 LEU A N 1
ATOM 781 C CA . LEU A 1 97 ? 14.448 10.122 -0.187 1.00 97.56 97 LEU A CA 1
ATOM 782 C C . LEU A 1 97 ? 15.645 9.263 -0.610 1.00 97.56 97 LEU A C 1
ATOM 784 O O . LEU A 1 97 ? 16.227 9.500 -1.668 1.00 97.56 97 LEU A O 1
ATOM 788 N N . PHE A 1 98 ? 15.993 8.248 0.186 1.00 97.81 98 PHE A N 1
ATOM 789 C CA . PHE A 1 98 ? 17.088 7.331 -0.134 1.00 97.81 98 PHE A CA 1
ATOM 790 C C . PHE A 1 98 ? 16.861 6.623 -1.478 1.00 97.81 98 PHE A C 1
ATOM 792 O O . PHE A 1 98 ? 17.735 6.639 -2.347 1.00 97.81 98 PHE A O 1
ATOM 799 N N . TRP A 1 99 ? 15.672 6.050 -1.680 1.00 97.81 99 TRP A N 1
ATOM 800 C CA . TRP A 1 99 ? 15.329 5.347 -2.914 1.00 97.81 99 TRP A CA 1
ATOM 801 C C . TRP A 1 99 ? 15.181 6.293 -4.107 1.00 97.81 99 TRP A C 1
ATOM 803 O O . TRP A 1 99 ? 15.551 5.915 -5.216 1.00 97.81 99 TRP A O 1
ATOM 813 N N . CYS A 1 100 ? 14.724 7.533 -3.899 1.00 97.25 100 CYS A N 1
ATOM 814 C CA . CYS A 1 100 ? 14.739 8.567 -4.932 1.00 97.25 100 CYS A CA 1
ATOM 815 C C . CYS A 1 100 ? 16.161 8.793 -5.461 1.00 97.25 100 CYS A C 1
ATOM 817 O O . CYS A 1 100 ? 16.380 8.743 -6.673 1.00 97.25 100 CYS A O 1
ATOM 819 N N . VAL A 1 101 ? 17.133 8.989 -4.565 1.00 97.06 101 VAL A N 1
ATOM 820 C CA . VAL A 1 101 ? 18.540 9.178 -4.947 1.00 97.06 101 VAL A CA 1
ATOM 821 C C . VAL A 1 101 ? 19.077 7.938 -5.657 1.00 97.06 101 VAL A C 1
ATOM 823 O O . VAL A 1 101 ? 19.638 8.056 -6.742 1.00 97.06 101 VAL A O 1
ATOM 826 N N . LEU A 1 102 ? 18.855 6.743 -5.106 1.00 96.94 102 LEU A N 1
ATOM 827 C CA . LEU A 1 102 ? 19.359 5.504 -5.699 1.00 96.94 102 LEU A CA 1
ATOM 828 C C . LEU A 1 102 ? 18.812 5.272 -7.117 1.00 96.94 102 LEU A C 1
ATOM 830 O O . LEU A 1 102 ? 19.579 5.008 -8.040 1.00 96.94 102 LEU A O 1
ATOM 834 N N . TYR A 1 103 ? 17.505 5.446 -7.328 1.00 96.31 103 TYR A N 1
ATOM 835 C CA . TYR A 1 103 ? 16.911 5.321 -8.660 1.00 96.31 103 TYR A CA 1
ATOM 836 C C . TYR A 1 103 ? 17.366 6.419 -9.628 1.00 96.31 103 TYR A C 1
ATOM 838 O O . TYR A 1 103 ? 17.501 6.139 -10.821 1.00 96.31 103 TYR A O 1
ATOM 846 N N . ALA A 1 104 ? 17.634 7.640 -9.149 1.00 95.94 104 ALA A N 1
ATOM 847 C CA . ALA A 1 104 ? 18.235 8.685 -9.979 1.00 95.94 104 ALA A CA 1
ATOM 848 C C . ALA A 1 104 ? 19.637 8.283 -10.445 1.00 95.94 104 ALA A C 1
ATOM 850 O O . ALA A 1 104 ? 19.931 8.392 -11.632 1.00 95.94 104 ALA A O 1
ATOM 851 N N . LEU A 1 105 ? 20.470 7.762 -9.537 1.00 96.38 105 LEU A N 1
ATOM 852 C CA . LEU A 1 105 ? 21.818 7.292 -9.858 1.00 96.38 105 LEU A CA 1
ATOM 853 C C . LEU A 1 105 ? 21.788 6.142 -10.867 1.00 96.38 105 LEU A C 1
ATOM 855 O O . LEU A 1 105 ? 22.536 6.171 -11.839 1.00 96.38 105 LEU A O 1
ATOM 859 N N . CYS A 1 106 ? 20.886 5.168 -10.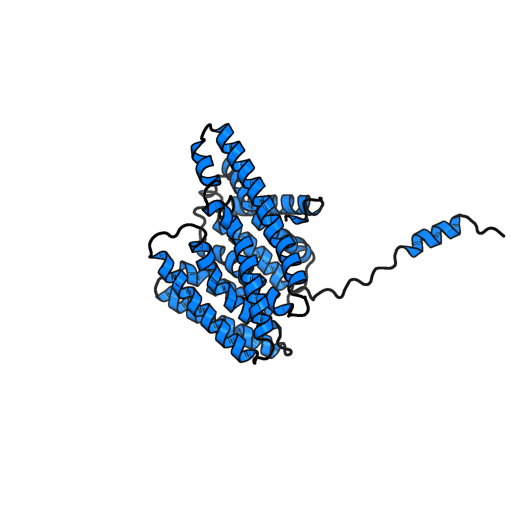704 1.00 95.38 106 CYS A N 1
ATOM 860 C CA . CYS A 1 106 ? 20.724 4.088 -11.680 1.00 95.38 106 CYS A CA 1
ATOM 861 C C . CYS A 1 106 ? 20.304 4.610 -13.064 1.00 95.38 106 CYS A C 1
ATOM 863 O O . CYS A 1 106 ? 20.817 4.140 -14.079 1.00 95.38 106 CYS A O 1
ATOM 865 N N . LYS A 1 107 ? 19.390 5.589 -13.123 1.00 93.69 107 LYS A N 1
ATOM 866 C CA . LYS A 1 107 ? 18.984 6.228 -14.385 1.00 93.69 107 LYS A CA 1
ATOM 867 C C . LYS A 1 107 ? 20.131 7.002 -15.029 1.00 93.69 107 LYS A C 1
ATOM 869 O O . LYS A 1 107 ? 20.320 6.880 -16.234 1.00 93.69 107 LYS A O 1
ATOM 874 N N . LEU A 1 108 ? 20.907 7.738 -14.235 1.00 95.25 108 LEU A N 1
ATOM 875 C CA . LEU A 1 108 ? 22.075 8.477 -14.707 1.00 95.25 108 LEU A CA 1
ATOM 876 C C . LEU A 1 108 ? 23.153 7.539 -15.256 1.00 95.25 108 LEU A C 1
ATOM 878 O O . LEU A 1 108 ? 23.646 7.762 -16.357 1.00 95.25 108 LEU A O 1
ATOM 882 N N . ALA A 1 109 ? 23.469 6.463 -14.531 1.00 95.19 109 ALA A N 1
ATOM 883 C CA . ALA A 1 109 ? 24.417 5.449 -14.980 1.00 95.19 109 ALA A CA 1
ATOM 884 C C . ALA A 1 109 ? 23.967 4.818 -16.304 1.00 95.19 109 ALA A C 1
ATOM 886 O O . ALA A 1 109 ? 24.750 4.733 -17.244 1.00 95.19 109 ALA A O 1
ATOM 887 N N . LYS A 1 110 ? 22.680 4.458 -16.416 1.00 93.56 110 LYS A N 1
ATOM 888 C CA . LYS A 1 110 ? 22.112 3.949 -17.668 1.00 93.56 110 LYS A CA 1
ATOM 889 C C . LYS A 1 110 ? 22.271 4.957 -18.807 1.00 93.56 110 LYS A C 1
ATOM 891 O O . LYS A 1 110 ? 22.771 4.570 -19.855 1.00 93.56 110 LYS A O 1
ATOM 896 N N . ALA A 1 111 ? 21.860 6.209 -18.600 1.00 93.94 111 ALA A N 1
ATOM 897 C CA . ALA A 1 111 ? 21.930 7.278 -19.597 1.00 93.94 111 ALA A CA 1
ATOM 898 C C . ALA A 1 111 ? 23.363 7.505 -20.098 1.00 93.94 111 ALA A C 1
ATOM 900 O O . ALA A 1 111 ? 23.577 7.634 -21.300 1.00 93.94 111 ALA A O 1
ATOM 901 N N . ALA A 1 112 ? 24.340 7.487 -19.185 1.00 95.06 112 ALA A N 1
ATOM 902 C CA . ALA A 1 112 ? 25.755 7.599 -19.517 1.00 95.06 112 ALA A CA 1
ATOM 903 C C . ALA A 1 112 ? 26.248 6.407 -20.355 1.00 95.06 112 ALA A C 1
ATOM 905 O O . ALA A 1 112 ? 26.949 6.609 -21.341 1.00 95.06 112 ALA A O 1
ATOM 906 N N . CYS A 1 113 ? 25.845 5.178 -20.013 1.00 95.44 113 CYS A N 1
ATOM 907 C CA . CYS A 1 113 ? 26.231 3.980 -20.765 1.00 95.44 113 CYS A CA 1
ATOM 908 C C . CYS A 1 113 ? 25.654 3.937 -22.188 1.00 95.44 113 CYS A C 1
ATOM 910 O O . CYS A 1 113 ? 26.319 3.429 -23.083 1.00 95.44 113 CYS A O 1
ATOM 912 N N . ILE A 1 114 ? 24.434 4.443 -22.403 1.00 95.50 114 ILE A N 1
ATOM 913 C CA . ILE A 1 114 ? 23.769 4.434 -23.723 1.00 95.50 114 ILE A CA 1
ATOM 914 C C . ILE A 1 114 ? 23.905 5.759 -24.491 1.00 95.50 114 ILE A C 1
ATOM 916 O O . ILE A 1 114 ? 23.338 5.889 -25.570 1.00 95.50 114 ILE A O 1
ATOM 920 N N . MET A 1 115 ? 24.624 6.739 -23.932 1.00 93.88 115 MET A N 1
ATOM 921 C CA . MET A 1 115 ? 24.775 8.100 -24.469 1.00 93.88 115 MET A CA 1
ATOM 922 C C . MET A 1 115 ? 23.444 8.819 -24.779 1.00 93.88 115 MET A C 1
ATOM 924 O O . MET A 1 115 ? 23.370 9.640 -25.690 1.00 93.88 115 MET A O 1
ATOM 928 N N . ASP A 1 116 ? 22.392 8.555 -23.997 1.00 93.25 116 ASP A N 1
ATOM 929 C CA . ASP A 1 116 ? 21.067 9.171 -24.164 1.00 93.25 116 ASP A CA 1
ATOM 930 C C . ASP A 1 116 ? 20.762 10.170 -23.037 1.00 93.25 116 ASP A C 1
ATOM 932 O O . ASP A 1 116 ? 20.137 9.847 -22.019 1.00 93.25 116 ASP A O 1
ATOM 936 N N . LEU A 1 117 ? 21.188 11.421 -23.233 1.00 90.44 117 LEU A N 1
ATOM 937 C CA . LEU A 1 117 ? 20.927 12.524 -22.302 1.00 90.44 117 LEU A CA 1
ATOM 938 C C . LEU A 1 117 ? 19.445 12.927 -22.249 1.00 90.44 117 LEU A C 1
ATOM 940 O O . LEU A 1 117 ? 19.027 13.546 -21.269 1.00 90.44 117 LEU A O 1
ATOM 944 N N . SER A 1 118 ? 18.632 12.557 -23.250 1.00 90.19 118 SER A N 1
ATOM 945 C CA . SER A 1 118 ? 17.212 12.929 -23.281 1.00 90.19 118 SER A CA 1
ATOM 946 C C . SER A 1 118 ? 16.445 12.337 -22.088 1.00 90.19 118 SER A C 1
ATOM 948 O O . SER A 1 118 ? 15.565 12.977 -21.506 1.00 90.19 118 SER A O 1
ATOM 950 N N . SER A 1 119 ? 16.881 11.159 -21.632 1.00 85.50 119 SER A N 1
ATOM 951 C CA . SER A 1 119 ? 16.357 10.464 -20.457 1.00 85.50 119 SER A CA 1
ATOM 952 C C . SER A 1 119 ? 16.560 11.219 -19.128 1.00 85.50 119 SER A C 1
ATOM 954 O O . SER A 1 119 ? 15.831 10.965 -18.160 1.00 85.50 119 SER A O 1
ATOM 956 N N . LEU A 1 120 ? 17.497 12.178 -19.066 1.00 89.94 120 LEU A N 1
ATOM 957 C CA . LEU A 1 120 ? 17.801 12.950 -17.856 1.00 89.94 120 LEU A CA 1
ATOM 958 C C . LEU A 1 120 ? 16.862 14.137 -17.642 1.00 89.94 120 LEU A C 1
ATOM 960 O O . LEU A 1 120 ? 16.613 14.492 -16.491 1.00 89.94 120 LEU A O 1
ATOM 964 N N . TYR A 1 121 ? 16.281 14.716 -18.699 1.00 90.44 121 TYR A N 1
ATOM 965 C CA . TYR A 1 121 ? 15.355 15.850 -18.550 1.00 90.44 121 TYR A CA 1
ATOM 966 C C . TYR A 1 121 ? 14.159 15.503 -17.655 1.00 90.44 121 TYR A C 1
ATOM 968 O O . TYR A 1 121 ? 13.703 16.330 -16.865 1.00 90.44 121 TYR A O 1
ATOM 976 N N . GLY A 1 122 ? 13.703 14.247 -17.697 1.00 86.38 122 GLY A N 1
ATOM 977 C CA . GLY A 1 122 ? 12.637 13.762 -16.824 1.00 86.38 122 GLY A CA 1
ATOM 978 C C . GLY A 1 122 ? 12.983 13.821 -15.330 1.00 86.38 122 GLY A C 1
ATOM 979 O O . GLY A 1 122 ? 12.087 14.042 -14.514 1.00 86.38 122 GLY A O 1
ATOM 980 N N . LEU A 1 123 ? 14.262 13.677 -14.953 1.00 89.75 123 LEU A N 1
ATOM 981 C CA . LEU A 1 123 ? 14.701 13.704 -13.551 1.00 89.75 123 LEU A CA 1
ATOM 982 C C . LEU A 1 123 ? 14.502 15.079 -12.908 1.00 89.75 123 LEU A C 1
ATOM 984 O O . LEU A 1 123 ? 14.147 15.141 -11.735 1.00 89.75 123 LEU A O 1
ATOM 988 N N . PHE A 1 124 ? 14.656 16.158 -13.675 1.00 89.19 124 PHE A N 1
ATOM 989 C CA . PHE A 1 124 ? 14.538 17.534 -13.179 1.00 89.19 124 PHE A CA 1
ATOM 990 C C . PHE A 1 124 ? 13.116 18.104 -13.265 1.00 89.19 124 PHE A C 1
ATOM 992 O O . PHE A 1 124 ? 12.890 19.269 -12.944 1.00 89.19 124 PHE A O 1
ATOM 999 N N . SER A 1 125 ? 12.135 17.300 -13.681 1.00 90.31 125 SER A N 1
ATOM 1000 C CA . SER A 1 125 ? 10.740 17.737 -13.713 1.00 90.31 125 SER A CA 1
ATOM 1001 C C . SER A 1 125 ? 10.173 17.936 -12.299 1.00 90.31 125 SER A C 1
ATOM 1003 O O . SER A 1 125 ? 10.462 17.166 -11.382 1.00 90.31 125 SER A O 1
ATOM 1005 N N . VAL A 1 126 ? 9.283 18.922 -12.124 1.00 88.25 126 VAL A N 1
ATOM 1006 C CA . VAL A 1 126 ? 8.551 19.160 -10.856 1.00 88.25 126 VAL A CA 1
ATOM 1007 C C . VAL A 1 126 ? 7.807 17.901 -10.392 1.00 88.25 126 VAL A C 1
ATOM 1009 O O . VAL A 1 126 ? 7.699 17.625 -9.200 1.00 88.25 126 VAL A O 1
ATOM 1012 N N . LYS A 1 127 ? 7.361 17.078 -11.344 1.00 88.19 127 LYS A N 1
ATOM 1013 C CA . LYS A 1 127 ? 6.742 15.772 -11.104 1.00 88.19 127 LYS A CA 1
ATOM 1014 C C . LYS A 1 127 ? 7.642 14.837 -10.283 1.00 88.19 127 LYS A C 1
ATOM 1016 O O . LYS A 1 127 ? 7.151 14.169 -9.372 1.00 88.19 127 LYS A O 1
ATOM 1021 N N . THR A 1 128 ? 8.950 14.827 -10.539 1.00 89.06 128 THR A N 1
ATOM 1022 C CA . THR A 1 128 ? 9.917 14.001 -9.799 1.00 89.06 128 THR A CA 1
ATOM 1023 C C . THR A 1 128 ? 9.984 14.369 -8.316 1.00 89.06 128 THR A C 1
ATOM 1025 O O . THR A 1 128 ? 10.216 13.487 -7.492 1.00 89.06 128 THR A O 1
ATOM 1028 N N . LEU A 1 129 ? 9.708 15.626 -7.943 1.00 87.31 129 LEU A N 1
ATOM 1029 C CA . LEU A 1 129 ? 9.696 16.054 -6.538 1.00 87.31 129 LEU A CA 1
ATOM 1030 C C . LEU A 1 129 ? 8.550 15.425 -5.735 1.00 87.31 129 LEU A C 1
ATOM 1032 O O . LEU A 1 129 ? 8.701 15.204 -4.538 1.00 87.31 129 LEU A O 1
ATOM 1036 N N . VAL A 1 130 ? 7.415 15.126 -6.375 1.00 87.75 130 VAL A N 1
ATOM 1037 C CA . VAL A 1 130 ? 6.223 14.592 -5.690 1.00 87.75 130 VAL A CA 1
ATOM 1038 C C . VAL A 1 130 ? 6.134 13.070 -5.811 1.00 87.75 130 VAL A C 1
ATOM 1040 O O . VAL A 1 130 ? 5.780 12.386 -4.854 1.00 87.75 130 VAL A O 1
ATOM 1043 N N . VAL A 1 131 ? 6.460 12.521 -6.985 1.00 89.88 131 VAL A N 1
ATOM 1044 C CA . VAL A 1 131 ? 6.410 11.069 -7.242 1.00 89.88 131 VAL A CA 1
ATOM 1045 C C . VAL A 1 131 ? 7.654 10.373 -6.700 1.00 89.88 131 VAL A C 1
ATOM 1047 O O . VAL A 1 131 ? 7.583 9.262 -6.174 1.00 89.88 131 VAL A O 1
ATOM 1050 N N . GLY A 1 132 ? 8.798 11.040 -6.816 1.00 92.62 132 GLY A N 1
ATOM 1051 C CA . GLY A 1 132 ? 10.108 10.418 -6.790 1.00 92.62 132 GLY A CA 1
ATOM 1052 C C . GLY A 1 132 ? 10.597 10.061 -8.193 1.00 92.62 132 GLY A C 1
ATOM 1053 O O . GLY A 1 132 ? 9.922 10.244 -9.205 1.00 92.62 132 GLY A O 1
ATOM 1054 N N . THR A 1 133 ? 11.812 9.531 -8.259 1.00 93.69 133 THR A N 1
ATOM 1055 C CA . THR A 1 133 ? 12.523 9.238 -9.518 1.00 93.69 133 THR A CA 1
ATOM 1056 C C . THR A 1 133 ? 12.067 7.936 -10.175 1.00 93.69 133 THR A C 1
ATOM 1058 O O . THR A 1 133 ? 12.452 7.644 -11.309 1.00 93.69 133 THR A O 1
ATOM 1061 N N . ASN A 1 134 ? 11.203 7.176 -9.505 1.00 93.88 134 ASN A N 1
ATOM 1062 C CA . ASN A 1 134 ? 10.517 6.007 -10.030 1.00 93.88 134 ASN A CA 1
ATOM 1063 C C . ASN A 1 134 ? 9.023 6.112 -9.673 1.00 93.88 134 ASN A C 1
ATOM 1065 O O . ASN A 1 134 ? 8.734 6.381 -8.504 1.00 93.88 134 ASN A O 1
ATOM 1069 N N . PRO A 1 135 ? 8.086 5.870 -10.616 1.00 92.50 135 PRO A N 1
ATOM 1070 C CA . PRO A 1 135 ? 6.653 5.933 -10.348 1.00 92.50 135 PRO A CA 1
ATOM 1071 C C . PRO A 1 135 ? 6.246 5.211 -9.064 1.00 92.50 135 PRO A C 1
ATOM 1073 O O . PRO A 1 135 ? 5.543 5.793 -8.255 1.00 92.50 135 PRO A O 1
ATOM 1076 N N . HIS A 1 136 ? 6.775 4.016 -8.793 1.00 93.50 136 HIS A N 1
ATOM 1077 C CA . HIS A 1 136 ? 6.419 3.185 -7.634 1.00 93.50 136 HIS A CA 1
ATOM 1078 C C . HIS A 1 136 ? 6.655 3.860 -6.271 1.00 93.50 136 HIS A C 1
ATOM 1080 O O . HIS A 1 136 ? 6.088 3.443 -5.260 1.00 93.50 136 HIS A O 1
ATOM 1086 N N . LEU A 1 137 ? 7.476 4.909 -6.207 1.00 96.12 137 LEU A N 1
ATOM 1087 C CA . LEU A 1 137 ? 7.758 5.609 -4.959 1.00 96.12 137 LEU A CA 1
ATOM 1088 C C . LEU A 1 137 ? 6.613 6.507 -4.478 1.00 96.12 137 LEU A C 1
ATOM 1090 O O . LEU A 1 137 ? 6.611 6.852 -3.297 1.00 96.12 137 LEU A O 1
ATOM 1094 N N . TRP A 1 138 ? 5.612 6.808 -5.318 1.00 96.44 138 TRP A N 1
ATOM 1095 C CA . TRP A 1 138 ? 4.489 7.696 -4.974 1.00 96.44 138 TRP A CA 1
ATOM 1096 C C . TRP A 1 138 ? 3.736 7.271 -3.700 1.00 96.44 138 TRP A C 1
ATOM 1098 O O . TRP A 1 138 ? 3.184 8.118 -2.994 1.00 96.44 138 TRP A O 1
ATOM 1108 N N . TYR A 1 139 ? 3.711 5.965 -3.402 1.00 96.25 139 TYR A N 1
ATOM 1109 C CA . TYR A 1 139 ? 3.001 5.384 -2.260 1.00 96.25 139 TYR A CA 1
ATOM 1110 C C . TYR A 1 139 ? 3.462 5.976 -0.924 1.00 96.25 139 TYR A C 1
ATOM 1112 O O . TYR A 1 139 ? 2.645 6.195 -0.033 1.00 96.25 139 TYR A O 1
ATOM 1120 N N . LEU A 1 140 ? 4.759 6.258 -0.770 1.00 97.25 140 LEU A N 1
ATOM 1121 C CA . LEU A 1 140 ? 5.341 6.693 0.500 1.00 97.25 140 LEU A CA 1
ATOM 1122 C C . LEU A 1 140 ? 4.910 8.121 0.883 1.00 97.25 140 LEU A C 1
ATOM 1124 O O . LEU A 1 140 ? 4.373 8.274 1.985 1.00 97.25 140 LEU A O 1
ATOM 1128 N N . PRO A 1 141 ? 5.076 9.160 0.032 1.00 97.06 141 PRO A N 1
ATOM 1129 C CA . PRO A 1 141 ? 4.582 10.506 0.327 1.00 97.06 141 PRO A CA 1
ATOM 1130 C C . PRO A 1 141 ? 3.063 10.524 0.472 1.00 97.06 141 PRO A C 1
ATOM 1132 O O . PRO A 1 141 ? 2.550 11.150 1.400 1.00 97.06 141 PRO A O 1
ATOM 1135 N N . PHE A 1 142 ? 2.344 9.754 -0.352 1.00 97.50 142 PHE A N 1
ATOM 1136 C CA . PHE A 1 142 ? 0.899 9.607 -0.214 1.00 97.50 142 PHE A CA 1
ATOM 1137 C C . PHE A 1 142 ? 0.497 9.048 1.160 1.00 97.50 142 PHE A C 1
ATOM 1139 O O . PHE A 1 142 ? -0.332 9.642 1.853 1.00 97.50 142 PHE A O 1
ATOM 1146 N N . ALA A 1 143 ? 1.097 7.932 1.586 1.00 97.62 143 ALA A N 1
ATOM 1147 C CA . ALA A 1 143 ? 0.809 7.299 2.871 1.00 97.62 143 ALA A CA 1
ATOM 1148 C C . ALA A 1 143 ? 1.226 8.181 4.058 1.00 97.62 143 ALA A C 1
ATOM 1150 O O . ALA A 1 143 ? 0.554 8.178 5.090 1.00 97.62 143 ALA A O 1
ATOM 1151 N N . PHE A 1 144 ? 2.303 8.962 3.928 1.00 98.12 144 PHE A N 1
ATOM 1152 C CA . PHE A 1 144 ? 2.727 9.918 4.951 1.00 98.12 144 PHE A CA 1
ATOM 1153 C C . PHE A 1 144 ? 1.693 11.032 5.141 1.00 98.12 144 PHE A C 1
ATOM 1155 O O . PHE A 1 144 ? 1.166 11.180 6.245 1.00 98.12 144 PHE A O 1
ATOM 1162 N N . LEU A 1 145 ? 1.343 11.753 4.071 1.00 97.94 145 LEU A N 1
ATOM 1163 C CA . LEU A 1 145 ? 0.383 12.862 4.121 1.00 97.94 145 LEU A CA 1
ATOM 1164 C C . LEU A 1 145 ? -1.009 12.385 4.553 1.00 97.94 145 LEU A C 1
ATOM 1166 O O . LEU A 1 145 ? -1.613 12.934 5.475 1.00 97.94 145 LEU A O 1
ATOM 1170 N N . SER A 1 146 ? -1.487 11.296 3.955 1.00 98.19 146 SER A N 1
ATOM 1171 C CA . SER A 1 146 ? -2.780 10.703 4.304 1.00 98.19 146 SER A CA 1
ATOM 1172 C C . SER A 1 146 ? -2.785 10.138 5.726 1.00 98.19 146 SER A C 1
ATOM 1174 O O . SER A 1 146 ? -3.792 10.205 6.424 1.00 98.19 146 SER A O 1
ATOM 1176 N N . GLY A 1 147 ? -1.650 9.619 6.205 1.00 97.88 147 GLY A N 1
ATOM 1177 C CA . GLY A 1 147 ? -1.496 9.153 7.580 1.00 97.88 147 GLY A CA 1
ATOM 1178 C C . GLY A 1 147 ? -1.620 10.281 8.605 1.00 97.88 147 GLY A C 1
ATOM 1179 O O . GLY A 1 147 ? -2.210 10.067 9.664 1.00 97.88 147 GLY A O 1
ATOM 1180 N N . ILE A 1 148 ? -1.113 11.479 8.289 1.00 98.00 148 ILE A N 1
ATOM 1181 C CA . ILE A 1 148 ? -1.305 12.687 9.109 1.00 98.00 148 ILE A CA 1
ATOM 1182 C C . ILE A 1 148 ? -2.785 13.053 9.158 1.00 98.00 148 ILE A C 1
ATOM 1184 O O . ILE A 1 148 ? -3.328 13.240 10.247 1.00 98.00 148 ILE A O 1
ATOM 1188 N N . LEU A 1 149 ? -3.452 13.086 8.001 1.00 98.00 149 LEU A N 1
ATOM 1189 C CA . LEU A 1 149 ? -4.886 13.353 7.921 1.00 98.00 149 LEU A CA 1
ATOM 1190 C C . LEU A 1 149 ? -5.687 12.365 8.783 1.00 98.00 149 LEU A C 1
ATOM 1192 O O . LEU A 1 149 ? -6.473 12.786 9.628 1.00 98.00 149 LEU A O 1
ATOM 1196 N N . VAL A 1 150 ? -5.439 11.061 8.636 1.00 98.06 150 VAL A N 1
ATOM 1197 C CA . VAL A 1 150 ? -6.088 10.005 9.432 1.00 98.06 150 VAL A CA 1
ATOM 1198 C C . VAL A 1 150 ? -5.835 10.189 10.928 1.00 98.06 150 VAL A C 1
ATOM 1200 O O . VAL A 1 150 ? -6.761 10.037 11.720 1.00 98.06 150 VAL A O 1
ATOM 1203 N N . HIS A 1 151 ? -4.613 10.541 11.334 1.00 97.44 151 HIS A N 1
ATOM 1204 C CA . HIS A 1 151 ? -4.286 10.786 12.739 1.00 97.44 151 HIS A CA 1
ATOM 1205 C C . HIS A 1 151 ? -5.076 11.972 13.317 1.00 97.44 151 HIS A C 1
ATOM 1207 O O . HIS A 1 151 ? -5.682 11.843 14.383 1.00 97.44 151 HIS A O 1
ATOM 1213 N N . VAL A 1 152 ? -5.141 13.091 12.587 1.00 97.25 152 VAL A N 1
ATOM 1214 C CA . VAL A 1 152 ? -5.916 14.278 12.986 1.00 97.25 152 VAL A CA 1
ATOM 1215 C C . VAL A 1 152 ? -7.412 13.960 13.059 1.00 97.25 152 VAL A C 1
ATOM 1217 O O . VAL A 1 152 ? -8.067 14.291 14.049 1.00 97.25 152 VAL A O 1
ATOM 1220 N N . LEU A 1 153 ? -7.958 13.283 12.044 1.00 97.38 153 LEU A N 1
ATOM 1221 C CA . LEU A 1 153 ? -9.366 12.877 12.014 1.00 97.38 153 LEU A CA 1
ATOM 1222 C C . LEU A 1 153 ? -9.709 11.919 13.158 1.00 97.38 153 LEU A C 1
ATOM 1224 O O . LEU A 1 153 ? -10.770 12.052 13.768 1.00 97.38 153 LEU A O 1
ATOM 1228 N N . ASN A 1 154 ? -8.810 10.991 13.496 1.00 97.38 154 ASN A N 1
ATOM 1229 C CA . ASN A 1 154 ? -9.028 10.065 14.603 1.00 97.38 154 ASN A CA 1
ATOM 1230 C C . ASN A 1 154 ? -9.142 10.817 15.933 1.00 97.38 154 ASN A C 1
ATOM 1232 O O . ASN A 1 154 ? -10.098 10.589 16.667 1.00 97.38 154 ASN A O 1
ATOM 1236 N N . GLY A 1 155 ? -8.245 11.778 16.189 1.00 96.50 155 GLY A N 1
ATOM 1237 C CA . GLY A 1 155 ? -8.299 12.631 17.382 1.00 96.50 155 GLY A CA 1
ATOM 1238 C C . GLY A 1 155 ? -9.591 13.443 17.485 1.00 96.50 155 GLY A C 1
ATOM 1239 O O . GLY A 1 155 ? -10.211 13.497 18.546 1.00 96.50 155 GLY A O 1
ATOM 1240 N N . ARG A 1 156 ? -10.053 14.012 16.364 1.00 97.00 156 ARG A N 1
ATOM 1241 C CA . ARG A 1 156 ? -11.302 14.796 16.314 1.00 97.00 156 ARG A CA 1
ATOM 1242 C C . ARG A 1 156 ? -12.564 13.953 16.507 1.00 97.00 156 ARG A C 1
ATOM 1244 O O . ARG A 1 156 ? -13.574 14.470 16.966 1.00 97.00 156 ARG A O 1
ATOM 1251 N N . THR A 1 157 ? -12.513 12.663 16.189 1.00 97.56 157 THR A N 1
ATOM 1252 C CA . THR A 1 157 ? -13.670 11.752 16.251 1.00 97.56 157 THR A CA 1
ATOM 1253 C C . THR A 1 157 ? -13.658 10.833 17.475 1.00 97.56 157 THR A C 1
ATOM 1255 O O . THR A 1 157 ? -14.466 9.909 17.561 1.00 97.56 157 THR A O 1
ATOM 1258 N N . LEU A 1 158 ? -12.773 11.057 18.456 1.00 96.00 158 LEU A N 1
ATOM 1259 C CA . LEU A 1 158 ? -12.716 10.241 19.680 1.00 96.00 158 LEU A CA 1
ATOM 1260 C C . LEU A 1 158 ? -14.005 10.305 20.509 1.00 96.00 158 LEU A C 1
ATOM 1262 O O . LEU A 1 158 ? -14.402 9.301 21.086 1.00 96.00 158 LEU A O 1
ATOM 1266 N N . ARG A 1 159 ? -14.660 11.471 20.555 1.00 96.62 159 ARG A N 1
ATOM 1267 C CA . ARG A 1 159 ? -15.898 11.691 21.329 1.00 96.62 159 ARG A CA 1
ATOM 1268 C C . ARG A 1 159 ? -17.172 11.331 20.565 1.00 96.62 159 ARG A C 1
ATOM 1270 O O . ARG A 1 159 ? -18.265 11.424 21.109 1.00 96.62 159 ARG A O 1
ATOM 1277 N N . VAL A 1 160 ? -17.038 10.966 19.295 1.00 97.62 160 VAL A N 1
ATOM 1278 C CA . VAL A 1 160 ? -18.165 10.648 18.422 1.00 97.62 160 VAL A CA 1
ATOM 1279 C C . VAL A 1 160 ? -18.444 9.150 18.504 1.00 97.62 160 VAL A C 1
ATOM 1281 O O . VAL A 1 160 ? -17.516 8.343 18.594 1.00 97.62 160 VAL A O 1
ATOM 1284 N N . ASN A 1 161 ? -19.722 8.768 18.451 1.00 97.31 161 ASN A N 1
ATOM 1285 C CA . ASN A 1 161 ? -20.129 7.367 18.440 1.00 97.31 161 ASN A CA 1
ATOM 1286 C C . ASN A 1 161 ? -19.402 6.591 17.323 1.00 97.31 161 ASN A C 1
ATOM 1288 O O . ASN A 1 161 ? -19.461 6.961 16.149 1.00 97.31 161 ASN A O 1
ATOM 1292 N N . ASN A 1 162 ? -18.726 5.501 17.697 1.00 97.00 162 ASN A N 1
ATOM 1293 C CA . ASN A 1 162 ? -17.920 4.702 16.776 1.00 97.00 162 ASN A CA 1
ATOM 1294 C C . ASN A 1 162 ? -18.710 4.184 15.574 1.00 97.00 162 ASN A C 1
ATOM 1296 O O . ASN A 1 162 ? -18.208 4.259 14.458 1.00 97.00 162 ASN A O 1
ATOM 1300 N N . THR A 1 163 ? -19.931 3.694 15.785 1.00 97.50 163 THR A N 1
ATOM 1301 C CA . THR A 1 163 ? -20.782 3.159 14.718 1.00 97.50 163 THR A CA 1
ATOM 1302 C C . THR A 1 163 ? -21.107 4.238 13.694 1.00 97.50 163 THR A C 1
ATOM 1304 O O . THR A 1 163 ? -20.954 4.005 12.499 1.00 97.50 163 THR A O 1
ATOM 1307 N N . MET A 1 164 ? -21.460 5.445 14.148 1.00 98.06 164 MET A N 1
ATOM 1308 C CA . MET A 1 164 ? -21.723 6.576 13.253 1.00 98.06 164 MET A CA 1
ATOM 1309 C C . MET A 1 164 ? -20.485 6.923 12.418 1.00 98.06 164 MET A C 1
ATOM 1311 O O . MET A 1 164 ? -20.575 7.078 11.205 1.00 98.06 164 MET A O 1
ATOM 1315 N N . VAL A 1 165 ? -19.309 6.981 13.049 1.00 98.31 165 VAL A N 1
ATOM 1316 C CA . VAL A 1 165 ? -18.044 7.256 12.353 1.00 98.31 165 VAL A CA 1
ATOM 1317 C C . VAL A 1 165 ? -17.709 6.158 11.337 1.00 98.31 165 VAL A C 1
ATOM 1319 O O . VAL A 1 165 ? -17.296 6.474 10.225 1.00 98.31 165 VAL A O 1
ATOM 1322 N N . ILE A 1 166 ? -17.904 4.883 11.693 1.00 98.50 166 ILE A N 1
ATOM 1323 C CA . ILE A 1 166 ? -17.679 3.730 10.808 1.00 98.50 166 ILE A CA 1
ATOM 1324 C C . ILE A 1 166 ? -18.589 3.813 9.581 1.00 98.50 166 ILE A C 1
ATOM 1326 O O . ILE A 1 166 ? -18.096 3.703 8.459 1.00 98.50 166 ILE A O 1
ATOM 1330 N N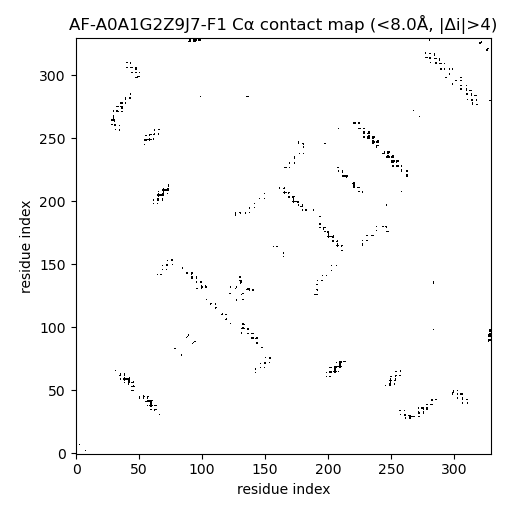 . VAL A 1 167 ? -19.891 4.036 9.778 1.00 98.31 167 VAL A N 1
ATOM 1331 C CA . VAL A 1 167 ? -20.873 4.127 8.687 1.00 98.31 167 VAL A CA 1
ATOM 1332 C C . VAL A 1 167 ? -20.543 5.302 7.771 1.00 98.31 167 VAL A C 1
ATOM 1334 O O . VAL A 1 167 ? -20.387 5.104 6.567 1.00 98.31 167 VAL A O 1
ATOM 1337 N N . THR A 1 168 ? -20.335 6.498 8.327 1.00 98.38 168 THR A N 1
ATOM 1338 C CA . THR A 1 168 ? -19.994 7.690 7.539 1.00 98.38 168 THR A CA 1
ATOM 1339 C C . THR A 1 168 ? -18.697 7.499 6.757 1.00 98.38 168 THR A C 1
ATOM 1341 O O . THR A 1 168 ? -18.657 7.778 5.562 1.00 98.38 168 THR A O 1
ATOM 1344 N N . ALA A 1 169 ? -17.640 6.980 7.388 1.00 98.50 169 ALA A N 1
ATOM 1345 C CA . ALA A 1 169 ? -16.370 6.733 6.708 1.00 98.50 169 ALA A CA 1
ATOM 1346 C C . ALA A 1 169 ? -16.501 5.658 5.614 1.00 98.50 169 ALA A C 1
ATOM 1348 O O . ALA A 1 169 ? -15.925 5.803 4.539 1.00 98.50 169 ALA A O 1
ATOM 1349 N N . THR A 1 170 ? -17.307 4.619 5.835 1.00 98.69 170 THR A N 1
ATOM 1350 C CA . THR A 1 170 ? -17.576 3.595 4.812 1.00 98.69 170 THR A CA 1
ATOM 1351 C C . THR A 1 170 ? -18.280 4.201 3.603 1.00 98.69 170 THR A C 1
ATOM 1353 O O . THR A 1 170 ? -17.829 4.007 2.477 1.00 98.69 170 THR A O 1
ATOM 1356 N N . ILE A 1 171 ? -19.332 4.996 3.830 1.00 98.38 171 ILE A N 1
ATOM 1357 C CA . ILE A 1 171 ? -20.081 5.682 2.770 1.00 98.38 171 ILE A CA 1
ATOM 1358 C C . ILE A 1 171 ? -19.154 6.611 1.977 1.00 98.38 171 ILE A C 1
ATOM 1360 O O . ILE A 1 171 ? -19.059 6.487 0.758 1.00 98.38 171 ILE A O 1
ATOM 1364 N N . VAL A 1 172 ? -18.410 7.487 2.661 1.00 98.25 172 VAL A N 1
ATOM 1365 C CA . VAL A 1 172 ? -17.445 8.398 2.021 1.00 98.25 172 VAL A CA 1
ATOM 1366 C C . VAL A 1 172 ? -16.401 7.621 1.216 1.00 98.25 172 VAL A C 1
ATOM 1368 O O . VAL A 1 172 ? -16.048 8.029 0.114 1.00 98.25 172 VAL A O 1
ATOM 1371 N N . GLY A 1 173 ? -15.928 6.485 1.730 1.00 98.19 173 GLY A N 1
ATOM 1372 C CA . GLY A 1 173 ? -14.967 5.634 1.040 1.00 98.19 173 GLY A CA 1
ATOM 1373 C C . GLY A 1 173 ? -15.497 4.967 -0.219 1.00 98.19 173 GLY A C 1
ATOM 1374 O O . GLY A 1 173 ? -14.799 4.964 -1.231 1.00 98.19 173 GLY A O 1
ATOM 1375 N N . VAL A 1 174 ? -16.735 4.471 -0.193 1.00 98.12 174 VAL A N 1
ATOM 1376 C CA . VAL A 1 174 ? -17.401 3.934 -1.389 1.00 98.12 174 VAL A CA 1
ATOM 1377 C C . VAL A 1 174 ? -17.596 5.036 -2.431 1.00 98.12 174 VAL A C 1
ATOM 1379 O O . VAL A 1 174 ? -17.241 4.845 -3.592 1.00 98.12 174 VAL A O 1
ATOM 1382 N N . PHE A 1 175 ? -18.071 6.219 -2.030 1.00 97.56 175 PHE A N 1
ATOM 1383 C CA . PHE A 1 175 ? -18.221 7.351 -2.950 1.00 97.56 175 PHE A CA 1
ATOM 1384 C C . PHE A 1 175 ? -16.881 7.846 -3.511 1.00 97.56 175 PHE A C 1
ATOM 1386 O O . PHE A 1 175 ? -16.814 8.235 -4.674 1.00 97.56 175 PHE A O 1
ATOM 1393 N N . ALA A 1 176 ? -15.791 7.772 -2.742 1.00 97.19 176 ALA A N 1
ATOM 1394 C CA . ALA A 1 176 ? -14.451 8.133 -3.207 1.00 97.19 176 ALA A CA 1
ATOM 1395 C C . ALA A 1 176 ? -13.907 7.209 -4.319 1.00 97.19 176 ALA A C 1
ATOM 1397 O O . ALA A 1 176 ? -12.943 7.579 -4.993 1.00 97.19 176 ALA A O 1
ATOM 1398 N N . LEU A 1 177 ? -14.527 6.048 -4.568 1.00 96.50 177 LEU A N 1
ATOM 1399 C CA . LEU A 1 177 ? -14.213 5.210 -5.732 1.00 96.50 177 LEU A CA 1
ATOM 1400 C C . LEU A 1 177 ? -14.728 5.821 -7.048 1.00 96.50 177 LEU A C 1
ATOM 1402 O O . LEU A 1 177 ? -14.134 5.584 -8.101 1.00 96.50 177 LEU A O 1
ATOM 1406 N N . VAL A 1 178 ? -15.784 6.645 -7.004 1.00 95.25 178 VAL A N 1
ATOM 1407 C CA . VAL A 1 178 ? -16.423 7.233 -8.195 1.00 95.25 178 VAL A CA 1
ATOM 1408 C C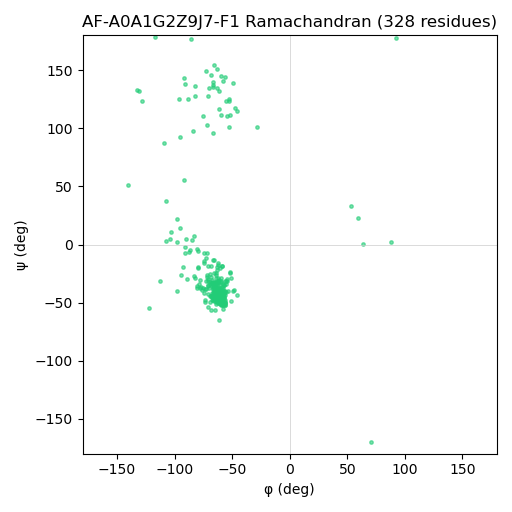 . VAL A 1 178 ? -15.496 8.206 -8.940 1.00 95.25 178 VAL A C 1
ATOM 1410 O O . VAL A 1 178 ? -15.320 8.033 -10.146 1.00 95.25 178 VAL A O 1
ATOM 1413 N N . PRO A 1 179 ? -14.817 9.178 -8.290 1.00 92.50 179 PRO A N 1
ATOM 1414 C CA . PRO A 1 179 ? -13.854 10.035 -8.982 1.00 92.50 179 PRO A CA 1
ATOM 1415 C C . PRO A 1 179 ? -12.732 9.253 -9.665 1.00 92.50 179 PRO A C 1
ATOM 1417 O O . PRO A 1 179 ? -12.268 9.653 -10.732 1.00 92.50 179 PRO A O 1
ATOM 1420 N N . HIS A 1 180 ? -12.283 8.139 -9.072 1.00 89.88 180 HIS A N 1
ATOM 1421 C CA . HIS A 1 180 ? -11.288 7.284 -9.710 1.00 89.88 180 HIS A CA 1
ATOM 1422 C C . HIS A 1 180 ? -11.860 6.589 -10.952 1.00 89.88 180 HIS A C 1
ATOM 1424 O O . HIS A 1 180 ? -11.212 6.628 -11.997 1.00 89.88 180 HIS A O 1
ATOM 1430 N N . ALA A 1 181 ? -13.077 6.047 -10.861 1.00 90.75 181 ALA A N 1
ATOM 1431 C CA . ALA A 1 181 ? -13.790 5.429 -11.975 1.00 90.75 181 ALA A CA 1
ATOM 1432 C C . ALA A 1 181 ? -13.972 6.385 -13.168 1.00 90.75 181 ALA A C 1
ATOM 1434 O O . ALA A 1 181 ? -13.568 6.066 -14.285 1.00 90.75 181 ALA A O 1
ATOM 1435 N N . ILE A 1 182 ? -14.487 7.592 -12.916 1.00 89.94 182 ILE A N 1
ATOM 1436 C CA . ILE A 1 182 ? -14.695 8.627 -13.945 1.00 89.94 182 ILE A CA 1
ATOM 1437 C C . ILE A 1 182 ? -13.353 9.127 -14.487 1.00 89.94 182 ILE A C 1
ATOM 1439 O O . ILE A 1 182 ? -13.186 9.367 -15.680 1.00 89.94 182 ILE A O 1
ATOM 1443 N N . GLY A 1 183 ? -12.367 9.255 -13.601 1.00 86.50 183 GLY A N 1
ATOM 1444 C CA . GLY A 1 183 ? -11.052 9.792 -13.902 1.00 86.50 183 GLY A CA 1
ATOM 1445 C C . GLY A 1 183 ? -10.252 9.036 -14.959 1.00 86.50 183 GLY A C 1
ATOM 1446 O O . GLY A 1 183 ? -9.335 9.625 -15.521 1.00 86.50 183 GLY A O 1
ATOM 1447 N N . ILE A 1 184 ? -10.587 7.770 -15.218 1.00 79.06 184 ILE A N 1
ATOM 1448 C CA . ILE A 1 184 ? -9.969 6.953 -16.272 1.00 79.06 184 ILE A CA 1
ATOM 1449 C C . ILE A 1 184 ? -10.416 7.412 -17.668 1.00 79.06 184 ILE A C 1
ATOM 1451 O O . ILE A 1 184 ? -9.660 7.269 -18.620 1.00 79.06 184 ILE A O 1
ATOM 1455 N N . SER A 1 185 ? -11.613 7.994 -17.788 1.00 78.62 185 SER A N 1
ATOM 1456 C CA . SER A 1 185 ? -12.174 8.448 -19.073 1.00 78.62 185 SER A CA 1
ATOM 1457 C C . SER A 1 185 ? -11.835 9.907 -19.406 1.00 78.62 185 SER A C 1
ATOM 1459 O O . SER A 1 185 ? -12.171 10.390 -20.483 1.00 78.62 185 SER A O 1
ATOM 1461 N N . GLY A 1 186 ? -11.219 10.635 -18.470 1.00 83.38 186 GLY A N 1
ATOM 1462 C CA . GLY A 1 186 ? -10.858 12.042 -18.640 1.00 83.38 186 GLY A CA 1
ATOM 1463 C C . GLY A 1 186 ? -9.503 12.251 -19.327 1.00 83.38 186 GLY A C 1
ATOM 1464 O O . GLY A 1 186 ? -8.781 11.288 -19.591 1.00 83.38 186 GLY A O 1
ATOM 1465 N N . PRO A 1 187 ? -9.114 13.517 -19.577 1.00 85.31 187 PRO A N 1
ATOM 1466 C CA . PRO A 1 187 ? -7.779 13.835 -20.069 1.00 85.31 187 PRO A CA 1
ATOM 1467 C C . PRO A 1 187 ? -6.706 13.280 -19.117 1.00 85.31 187 PRO A C 1
ATOM 1469 O O . PRO A 1 187 ? -6.904 13.288 -17.893 1.00 85.31 187 PRO A O 1
ATOM 1472 N N . PRO A 1 188 ? -5.566 12.805 -19.654 1.00 85.44 188 PRO A N 1
ATOM 1473 C CA . PRO A 1 188 ? -4.522 12.194 -18.850 1.00 85.44 188 PRO A CA 1
ATOM 1474 C C . PRO A 1 188 ? -3.994 13.213 -17.843 1.00 85.44 188 PRO A C 1
ATOM 1476 O O . PRO A 1 188 ? -3.433 14.248 -18.204 1.00 85.44 188 PRO A O 1
ATOM 1479 N N . LEU A 1 189 ? -4.181 12.923 -16.557 1.00 87.06 189 LEU A N 1
ATOM 1480 C CA . LEU A 1 189 ? -3.565 13.726 -15.513 1.00 87.06 189 LEU A CA 1
ATOM 1481 C C . LEU A 1 189 ? -2.069 13.447 -15.458 1.00 87.06 189 LEU A C 1
ATOM 1483 O O . LEU A 1 189 ? -1.614 12.317 -15.647 1.00 87.06 189 LEU A O 1
ATOM 1487 N N . THR A 1 190 ? -1.311 14.463 -15.075 1.00 90.38 190 THR A N 1
ATOM 1488 C CA . THR A 1 190 ? 0.097 14.299 -14.743 1.00 90.38 190 THR A CA 1
ATOM 1489 C C . THR A 1 190 ? 0.248 13.443 -13.482 1.00 90.38 190 THR A C 1
ATOM 1491 O O . THR A 1 190 ? -0.466 13.602 -12.488 1.00 90.38 190 THR A O 1
ATOM 1494 N N . GLU A 1 191 ? 1.178 12.488 -13.508 1.00 89.69 191 GLU A N 1
ATOM 1495 C CA . GLU A 1 191 ? 1.528 11.734 -12.298 1.00 89.69 191 GLU A CA 1
ATOM 1496 C C . GLU A 1 191 ? 2.040 12.702 -11.207 1.00 89.69 191 GLU A C 1
ATOM 1498 O O . GLU A 1 191 ? 2.703 13.686 -11.545 1.00 89.69 191 GLU A O 1
ATOM 1503 N N . PRO A 1 192 ? 1.754 12.449 -9.914 1.00 92.44 192 PRO A N 1
ATOM 1504 C CA . PRO A 1 192 ? 1.188 11.221 -9.347 1.00 92.44 192 PRO A CA 1
ATOM 1505 C C . PRO A 1 192 ? -0.338 11.251 -9.176 1.00 92.44 192 PRO A C 1
ATOM 1507 O O . PRO A 1 192 ? -0.890 10.442 -8.428 1.00 92.44 192 PRO A O 1
ATOM 1510 N N . LEU A 1 193 ? -1.042 12.202 -9.798 1.00 93.12 193 LEU A N 1
ATOM 1511 C CA . LEU A 1 193 ? -2.461 12.423 -9.517 1.00 93.12 193 LEU A CA 1
ATOM 1512 C C . LEU A 1 193 ? -3.350 11.197 -9.792 1.00 93.12 193 LEU A C 1
ATOM 1514 O O . LEU A 1 193 ? -4.202 10.923 -8.943 1.00 93.12 193 LEU A O 1
ATOM 1518 N N . PRO A 1 194 ? -3.174 10.416 -10.882 1.00 93.25 194 PRO A N 1
ATOM 1519 C CA . PRO A 1 194 ? -3.927 9.175 -11.071 1.00 93.25 194 PRO A CA 1
ATOM 1520 C C . PRO A 1 194 ? -3.738 8.191 -9.913 1.00 93.25 194 PRO A C 1
ATOM 1522 O O . PRO A 1 194 ? -4.701 7.594 -9.430 1.00 93.25 194 PRO A O 1
ATOM 1525 N N . GLN A 1 195 ? -2.503 8.060 -9.433 1.00 94.12 195 GLN A N 1
ATOM 1526 C CA . GLN A 1 195 ? -2.147 7.143 -8.362 1.00 94.12 195 GLN A CA 1
ATOM 1527 C C . GLN A 1 195 ? -2.697 7.599 -7.003 1.00 94.12 195 GLN A C 1
ATOM 1529 O O . GLN A 1 195 ? -3.261 6.805 -6.252 1.00 94.12 195 GLN A O 1
ATOM 1534 N N . TRP A 1 196 ? -2.609 8.895 -6.699 1.00 96.25 196 TRP A N 1
ATOM 1535 C CA . TRP A 1 196 ? -3.173 9.455 -5.470 1.00 96.25 196 TRP A CA 1
ATOM 1536 C C . TRP A 1 196 ? -4.693 9.357 -5.468 1.00 96.25 196 TRP A C 1
ATOM 1538 O O . TRP A 1 196 ? -5.274 8.960 -4.462 1.00 96.25 196 TRP A O 1
ATOM 1548 N N . ARG A 1 197 ? -5.330 9.630 -6.613 1.00 95.56 197 ARG A N 1
ATOM 1549 C CA . ARG A 1 197 ? -6.769 9.443 -6.811 1.00 95.56 197 ARG A CA 1
ATOM 1550 C C . ARG A 1 197 ? -7.183 7.993 -6.575 1.00 95.56 197 ARG A C 1
ATOM 1552 O O . ARG A 1 197 ? -8.181 7.777 -5.895 1.00 95.56 197 ARG A O 1
ATOM 1559 N N . PHE A 1 198 ? -6.409 7.020 -7.068 1.00 95.56 198 PHE A N 1
ATOM 1560 C CA . PHE A 1 198 ? -6.630 5.608 -6.744 1.00 95.56 198 PHE A CA 1
ATOM 1561 C C . PHE A 1 198 ? -6.585 5.379 -5.231 1.00 95.56 198 PHE A C 1
ATOM 1563 O O . PHE A 1 198 ? -7.462 4.711 -4.701 1.00 95.56 198 PHE A O 1
ATOM 1570 N N . GLY A 1 199 ? -5.607 5.948 -4.519 1.00 97.12 199 GLY A N 1
ATOM 1571 C CA . GLY A 1 199 ? -5.443 5.776 -3.073 1.00 97.12 199 GLY A CA 1
ATOM 1572 C C . GLY A 1 199 ? -6.492 6.470 -2.192 1.00 97.12 199 GLY A C 1
ATOM 1573 O O . GLY A 1 199 ? -6.625 6.096 -1.025 1.00 97.12 199 GLY A O 1
ATOM 1574 N N . LEU A 1 200 ? -7.240 7.455 -2.708 1.00 97.06 200 LEU A N 1
ATOM 1575 C CA . LEU A 1 200 ? -8.177 8.265 -1.913 1.00 97.06 200 LEU A CA 1
ATOM 1576 C C . LEU A 1 200 ? -9.230 7.425 -1.189 1.00 97.06 200 LEU A C 1
ATOM 1578 O O . LEU A 1 200 ? -9.486 7.672 -0.014 1.00 97.06 200 LEU A O 1
ATOM 1582 N N . ALA A 1 201 ? -9.805 6.419 -1.854 1.00 98.06 201 ALA A N 1
ATOM 1583 C CA . ALA A 1 201 ? -10.829 5.567 -1.252 1.00 98.06 201 ALA A CA 1
ATOM 1584 C C . ALA A 1 201 ? -10.297 4.754 -0.062 1.00 98.06 201 ALA A C 1
ATOM 1586 O O . ALA A 1 201 ? -11.015 4.540 0.914 1.00 98.06 201 ALA A O 1
ATOM 1587 N N . ALA A 1 202 ? -9.019 4.360 -0.077 1.00 98.44 202 ALA A N 1
ATOM 1588 C CA . ALA A 1 202 ? -8.424 3.607 1.023 1.00 98.44 202 ALA A CA 1
ATOM 1589 C C . ALA A 1 202 ? -8.341 4.406 2.333 1.00 98.44 202 ALA A C 1
ATOM 1591 O O . ALA A 1 202 ? -8.324 3.791 3.398 1.00 98.44 202 ALA A O 1
ATOM 1592 N N . ILE A 1 203 ? -8.308 5.745 2.285 1.00 98.56 203 ILE A N 1
ATOM 1593 C CA . ILE A 1 203 ? -8.204 6.599 3.479 1.00 98.56 203 ILE A CA 1
ATOM 1594 C C . ILE A 1 203 ? -9.419 6.399 4.405 1.00 98.56 203 ILE A C 1
ATOM 1596 O O . ILE A 1 203 ? -9.235 5.894 5.516 1.00 98.56 203 ILE A O 1
ATOM 1600 N N . PRO A 1 204 ? -10.658 6.740 3.998 1.00 98.69 204 PRO A N 1
ATOM 1601 C CA . PRO A 1 204 ? -11.833 6.572 4.848 1.00 98.69 204 PRO A CA 1
ATOM 1602 C C . PRO A 1 204 ? -12.216 5.095 5.043 1.00 98.69 204 PRO A C 1
ATOM 1604 O O . PRO A 1 204 ? -12.662 4.725 6.126 1.00 98.69 204 PRO A O 1
ATOM 1607 N N . LEU A 1 205 ? -11.968 4.217 4.063 1.00 98.75 205 LEU A N 1
ATOM 1608 C CA . LEU A 1 205 ? -12.224 2.781 4.208 1.00 98.75 205 LEU A CA 1
ATOM 1609 C C . LEU A 1 205 ? -11.301 2.134 5.253 1.00 98.75 205 LEU A C 1
ATOM 1611 O O . LEU A 1 205 ? -11.761 1.433 6.154 1.00 98.75 205 LEU A O 1
ATOM 1615 N N . GLY A 1 206 ? -9.998 2.412 5.191 1.00 98.62 206 GLY A N 1
ATOM 1616 C CA . GLY A 1 206 ? -9.038 1.954 6.193 1.00 98.62 206 GLY A CA 1
ATOM 1617 C C . GLY A 1 206 ? -9.302 2.584 7.561 1.00 98.62 206 GLY A C 1
ATOM 1618 O O . GLY A 1 206 ? -9.156 1.916 8.585 1.00 98.62 206 GLY A O 1
ATOM 1619 N N . PHE A 1 207 ? -9.775 3.835 7.590 1.00 98.69 207 PHE A N 1
ATOM 1620 C CA . PHE A 1 207 ? -10.243 4.488 8.811 1.00 98.69 207 PHE A CA 1
ATOM 1621 C C . PHE A 1 207 ? -11.423 3.736 9.447 1.00 98.69 207 PHE A C 1
ATOM 1623 O O . PHE A 1 207 ? -11.377 3.433 10.641 1.00 98.69 207 PHE A O 1
ATOM 1630 N N . ALA A 1 208 ? -12.447 3.385 8.659 1.00 98.69 208 ALA A N 1
ATOM 1631 C CA . ALA A 1 208 ? -13.613 2.625 9.112 1.00 98.69 208 ALA A CA 1
ATOM 1632 C C . ALA A 1 208 ? -13.210 1.259 9.688 1.00 98.69 208 ALA A C 1
ATOM 1634 O O . ALA A 1 208 ? -13.603 0.923 10.807 1.00 98.69 208 ALA A O 1
ATOM 1635 N N . VAL A 1 209 ? -12.348 0.517 8.980 1.00 98.62 209 VAL A N 1
ATOM 1636 C CA . VAL A 1 209 ? -11.774 -0.747 9.475 1.00 98.62 209 VAL A CA 1
ATOM 1637 C C . VAL A 1 209 ? -11.059 -0.516 10.805 1.00 98.62 209 VAL A C 1
ATOM 1639 O O . VAL A 1 209 ? -11.315 -1.225 11.773 1.00 98.62 209 VAL A O 1
ATOM 1642 N N . GLY A 1 210 ? -10.215 0.512 10.900 1.00 98.06 210 GLY A N 1
ATOM 1643 C CA . GLY A 1 210 ? -9.503 0.856 12.128 1.00 98.06 210 GLY A CA 1
ATOM 1644 C C . GLY A 1 210 ? -10.419 1.143 13.321 1.00 98.06 210 GLY A C 1
ATOM 1645 O O . GLY A 1 210 ? -10.124 0.690 14.424 1.00 98.06 210 GLY A O 1
ATOM 1646 N N . ARG A 1 211 ? -11.548 1.835 13.113 1.00 98.06 211 ARG A N 1
ATOM 1647 C CA . ARG A 1 211 ? -12.554 2.078 14.164 1.00 98.06 211 ARG A CA 1
ATOM 1648 C C . ARG A 1 211 ? -13.289 0.804 14.575 1.00 98.06 211 ARG A C 1
ATOM 1650 O O . ARG A 1 211 ? -13.574 0.651 15.760 1.00 98.06 211 ARG A O 1
ATOM 1657 N N . CYS A 1 212 ? -13.530 -0.133 13.654 1.00 97.94 212 CYS A N 1
ATOM 1658 C CA . CYS A 1 212 ? -14.067 -1.453 14.009 1.00 97.94 212 CYS A CA 1
ATOM 1659 C C . CYS A 1 212 ? -13.133 -2.186 14.987 1.00 97.94 212 CYS A C 1
ATOM 1661 O O . CYS A 1 212 ? -13.601 -2.816 15.929 1.00 97.94 212 CYS A O 1
ATOM 1663 N N . LEU A 1 213 ? -11.811 -2.055 14.815 1.00 97.06 213 LEU A N 1
ATOM 1664 C CA . LEU A 1 213 ? -10.805 -2.686 15.686 1.00 97.06 213 LEU A CA 1
ATOM 1665 C C . LEU A 1 213 ? -10.689 -2.056 17.084 1.00 97.06 213 LEU A C 1
ATOM 1667 O O . LEU A 1 213 ? -9.934 -2.571 17.907 1.00 97.06 213 LEU A O 1
ATOM 1671 N N . LEU A 1 214 ? -11.376 -0.939 17.340 1.00 96.12 214 LEU A N 1
ATOM 1672 C CA . LEU A 1 214 ? -11.474 -0.325 18.667 1.00 96.12 214 LEU A CA 1
ATOM 1673 C C . LEU A 1 214 ? -12.686 -0.843 19.460 1.00 96.12 214 LEU A C 1
ATOM 1675 O O . LEU A 1 214 ? -12.896 -0.413 20.592 1.00 96.12 214 LEU A O 1
ATOM 1679 N N . MET A 1 215 ? -13.506 -1.726 18.880 1.00 96.69 215 MET A N 1
ATOM 1680 C CA . MET A 1 215 ? -14.655 -2.299 19.579 1.00 96.69 215 MET A CA 1
ATOM 1681 C C . MET A 1 215 ? -14.201 -3.257 20.687 1.00 96.69 215 MET A C 1
ATOM 1683 O O . MET A 1 215 ? -13.341 -4.100 20.437 1.00 96.69 215 MET A O 1
ATOM 1687 N N . PRO A 1 216 ? -14.794 -3.179 21.892 1.00 94.94 216 PRO A N 1
ATOM 1688 C CA . PRO A 1 216 ? -14.410 -4.046 23.004 1.00 94.94 216 PRO A CA 1
ATOM 1689 C C . PRO A 1 216 ? -14.852 -5.501 22.793 1.00 94.94 216 PRO A C 1
ATOM 1691 O O . PRO A 1 216 ? -14.140 -6.424 23.176 1.00 94.94 216 PRO A O 1
ATOM 1694 N N . SER A 1 217 ? -16.015 -5.716 22.166 1.00 96.69 217 SER A N 1
ATOM 1695 C CA . SER A 1 217 ? -16.531 -7.054 21.868 1.00 96.69 217 SER A CA 1
ATOM 1696 C C . SER A 1 217 ? -16.014 -7.555 20.523 1.00 96.69 217 SER A C 1
ATOM 1698 O O . SER A 1 217 ? -16.233 -6.929 19.481 1.00 96.69 217 SER A O 1
ATOM 1700 N N . GLY A 1 218 ? -15.392 -8.737 20.532 1.00 95.62 218 GLY A N 1
ATOM 1701 C CA . GLY A 1 218 ? -14.938 -9.411 19.316 1.00 95.62 218 GLY A CA 1
ATOM 1702 C C . GLY A 1 218 ? -16.081 -9.819 18.377 1.00 95.62 218 GLY A C 1
ATOM 1703 O O . GLY A 1 218 ? -15.872 -9.947 17.172 1.00 95.62 218 GLY A O 1
ATOM 1704 N N . GLU A 1 219 ? -17.299 -10.010 18.885 1.00 97.00 219 GLU A N 1
ATOM 1705 C CA . GLU A 1 219 ? -18.482 -10.279 18.055 1.00 97.00 219 GLU A CA 1
ATOM 1706 C C . GLU A 1 219 ? -18.944 -9.020 17.331 1.00 97.00 219 GLU A C 1
ATOM 1708 O O . GLU A 1 219 ? -19.062 -9.028 16.106 1.00 97.00 219 GLU A O 1
ATOM 1713 N N . THR A 1 220 ? -19.094 -7.910 18.059 1.00 97.00 220 THR A N 1
ATOM 1714 C CA . THR A 1 220 ? -19.449 -6.613 17.472 1.00 97.00 220 THR A CA 1
ATOM 1715 C C . THR A 1 220 ? -18.399 -6.159 16.460 1.00 97.00 220 THR A C 1
ATOM 1717 O O . THR A 1 220 ? -18.754 -5.695 15.379 1.00 97.00 220 THR A O 1
ATOM 1720 N N . GLN A 1 221 ? -17.109 -6.356 16.758 1.00 97.06 221 GLN A N 1
ATOM 1721 C CA . GLN A 1 221 ? -16.022 -6.106 15.811 1.00 97.06 221 GLN A CA 1
ATOM 1722 C C . GLN A 1 221 ? -16.214 -6.904 14.513 1.00 97.06 221 GLN A C 1
ATOM 1724 O O . GLN A 1 221 ? -16.165 -6.326 13.429 1.00 97.06 221 GLN A O 1
ATOM 1729 N N . ARG A 1 222 ? -16.420 -8.226 14.603 1.00 97.50 222 ARG A N 1
ATOM 1730 C CA . ARG A 1 222 ? -16.582 -9.103 13.427 1.00 97.50 222 ARG A CA 1
ATOM 1731 C C . ARG A 1 222 ? -17.832 -8.755 12.620 1.00 97.50 222 ARG A C 1
ATOM 1733 O O . ARG A 1 222 ? -17.760 -8.717 11.392 1.00 97.50 222 ARG A O 1
ATOM 1740 N N . MET A 1 223 ? -18.939 -8.451 13.292 1.00 97.88 223 MET A N 1
ATOM 1741 C CA . MET A 1 223 ? -20.170 -7.988 12.653 1.00 97.88 223 MET A CA 1
ATOM 1742 C C . MET A 1 223 ? -19.927 -6.690 11.875 1.00 97.88 223 MET A C 1
ATOM 1744 O O . MET A 1 223 ? -20.229 -6.626 10.688 1.00 97.88 223 MET A O 1
ATOM 1748 N N . LEU A 1 224 ? -19.322 -5.677 12.503 1.00 98.06 224 LEU A N 1
ATOM 1749 C CA . LEU A 1 224 ? -19.059 -4.391 11.850 1.00 98.06 224 LEU A CA 1
ATOM 1750 C C . LEU A 1 224 ? -18.071 -4.522 10.685 1.00 98.06 224 LEU A C 1
ATOM 1752 O O . LEU A 1 224 ? -18.318 -3.949 9.630 1.00 98.06 224 LEU A O 1
ATOM 1756 N N . LEU A 1 225 ? -17.009 -5.325 10.822 1.00 98.19 225 LEU A N 1
ATOM 1757 C CA . LEU A 1 225 ? -16.107 -5.639 9.705 1.00 98.19 225 LEU A CA 1
ATOM 1758 C C . LEU A 1 225 ? -16.861 -6.290 8.535 1.00 98.19 225 LEU A C 1
ATOM 1760 O O . LEU A 1 225 ? -16.633 -5.932 7.382 1.00 98.19 225 LEU A O 1
ATOM 1764 N N . SER A 1 226 ? -17.787 -7.207 8.829 1.00 98.00 226 SER A N 1
ATOM 1765 C CA . SER A 1 226 ? -18.614 -7.863 7.808 1.00 98.00 226 SER A CA 1
ATOM 1766 C C . SER A 1 226 ? -19.539 -6.865 7.106 1.00 98.00 226 SER A C 1
ATOM 1768 O O . SER A 1 226 ? -19.631 -6.885 5.883 1.00 98.00 226 SER A O 1
ATOM 1770 N N . VAL A 1 227 ? -20.159 -5.942 7.851 1.00 98.31 227 VAL A N 1
ATOM 1771 C CA . VAL A 1 227 ? -21.011 -4.874 7.296 1.00 98.31 227 VAL A CA 1
ATOM 1772 C C . VAL A 1 227 ? -20.206 -3.915 6.414 1.00 98.31 227 VAL A C 1
ATOM 1774 O O . VAL A 1 227 ? -20.602 -3.657 5.279 1.00 98.31 227 VAL A O 1
ATOM 1777 N N . VAL A 1 228 ? -19.052 -3.425 6.886 1.00 98.56 228 VAL A N 1
ATOM 1778 C CA . VAL A 1 228 ? -18.157 -2.553 6.098 1.00 98.56 228 VAL A CA 1
ATOM 1779 C C . VAL A 1 228 ? -17.722 -3.251 4.810 1.00 98.56 228 VAL A C 1
ATOM 1781 O O . VAL A 1 228 ? -17.757 -2.651 3.731 1.00 98.56 228 VAL A O 1
ATOM 1784 N N . SER A 1 229 ? -17.359 -4.534 4.907 1.00 98.50 229 SER A N 1
ATOM 1785 C CA . SER A 1 229 ? -16.986 -5.334 3.746 1.00 98.50 229 SER A CA 1
ATOM 1786 C C . SER A 1 229 ? -18.150 -5.508 2.774 1.00 98.50 229 SER A C 1
ATOM 1788 O O . SER A 1 229 ? -17.949 -5.300 1.581 1.00 98.50 229 SER A O 1
ATOM 1790 N N . ALA A 1 230 ? -19.351 -5.839 3.253 1.00 98.44 230 ALA A N 1
ATOM 1791 C CA . ALA A 1 230 ? -20.531 -6.035 2.415 1.00 98.44 230 ALA A CA 1
ATOM 1792 C C . ALA A 1 230 ? -20.929 -4.752 1.669 1.00 98.44 230 ALA A C 1
ATOM 1794 O O . ALA A 1 230 ? -21.138 -4.796 0.460 1.00 98.44 230 ALA A O 1
ATOM 1795 N N . ILE A 1 231 ? -20.956 -3.602 2.355 1.00 98.38 231 ILE A N 1
ATOM 1796 C CA . ILE A 1 231 ? -21.265 -2.302 1.735 1.00 98.38 231 ILE A CA 1
ATOM 1797 C C . ILE A 1 231 ? -20.229 -1.958 0.658 1.00 98.38 231 ILE A C 1
ATOM 1799 O O . ILE A 1 231 ? -20.588 -1.575 -0.455 1.00 98.38 231 ILE A O 1
ATOM 1803 N N . THR A 1 232 ? -18.938 -2.126 0.963 1.00 98.50 232 THR A N 1
ATOM 1804 C CA . THR A 1 232 ? -17.859 -1.808 0.014 1.00 98.50 232 THR A CA 1
ATOM 1805 C C . THR A 1 232 ? -17.893 -2.727 -1.206 1.00 98.50 232 THR A C 1
ATOM 1807 O O . THR A 1 232 ? -17.781 -2.248 -2.334 1.00 98.50 232 THR A O 1
ATOM 1810 N N . VAL A 1 233 ? -18.077 -4.036 -1.000 1.00 98.56 233 VAL A N 1
ATOM 1811 C CA . VAL A 1 233 ? -18.196 -5.017 -2.088 1.00 98.56 233 VAL A CA 1
ATOM 1812 C C . VAL A 1 233 ? -19.439 -4.735 -2.927 1.00 98.56 233 VAL A C 1
ATOM 1814 O O . VAL A 1 233 ? -19.325 -4.710 -4.146 1.00 98.56 233 VAL A O 1
ATOM 1817 N N . GLY A 1 234 ? -20.585 -4.433 -2.310 1.00 98.38 234 GLY A N 1
ATOM 1818 C CA . GLY A 1 234 ? -21.801 -4.030 -3.021 1.00 98.38 234 GLY A CA 1
ATOM 1819 C C . GLY A 1 234 ? -21.577 -2.801 -3.908 1.00 98.38 234 GLY A C 1
ATOM 1820 O O . GLY A 1 234 ? -21.898 -2.833 -5.094 1.00 98.38 234 GLY A O 1
ATOM 1821 N N . GLY A 1 235 ? -20.929 -1.757 -3.381 1.00 97.94 235 GLY A N 1
ATOM 1822 C CA . GLY A 1 235 ? -20.541 -0.582 -4.171 1.00 97.94 235 GLY A CA 1
ATOM 1823 C C . GLY A 1 235 ? -19.587 -0.918 -5.326 1.00 97.94 235 GLY A C 1
ATOM 1824 O O . GLY A 1 235 ? -19.754 -0.416 -6.436 1.00 97.94 235 GLY A O 1
ATOM 1825 N N . CYS A 1 236 ? -18.625 -1.817 -5.103 1.00 98.19 236 CYS A N 1
ATOM 1826 C CA . CYS A 1 236 ? -17.724 -2.291 -6.156 1.00 98.19 236 CYS A CA 1
ATOM 1827 C C . CYS A 1 236 ? -18.459 -3.116 -7.225 1.00 98.19 236 CYS A C 1
ATOM 1829 O O . CYS A 1 236 ? -18.164 -2.955 -8.403 1.00 98.19 236 CYS A O 1
ATOM 1831 N N . VAL A 1 237 ? -19.432 -3.954 -6.856 1.00 98.38 237 VAL A N 1
ATOM 1832 C CA . VAL A 1 237 ? -20.259 -4.716 -7.811 1.00 98.38 237 VAL A CA 1
ATOM 1833 C C . VAL A 1 237 ? -21.073 -3.775 -8.696 1.00 98.38 237 VAL A C 1
ATOM 1835 O O . VAL A 1 237 ? -21.125 -3.976 -9.910 1.00 98.38 237 VAL A O 1
ATOM 1838 N N . VAL A 1 238 ? -21.645 -2.710 -8.126 1.00 98.06 238 VAL A N 1
ATOM 1839 C CA . VAL A 1 238 ? -22.336 -1.672 -8.907 1.00 98.06 238 VAL A CA 1
ATOM 1840 C C . VAL A 1 238 ? -21.368 -0.998 -9.882 1.00 98.06 238 VAL A C 1
ATOM 1842 O O . VAL A 1 238 ? -21.645 -0.956 -11.076 1.00 98.06 238 VAL A O 1
ATOM 1845 N N . LEU A 1 239 ? -20.201 -0.539 -9.415 1.00 97.06 239 LEU A N 1
ATOM 1846 C CA . LEU A 1 239 ? -19.188 0.076 -10.285 1.00 97.06 239 LEU A CA 1
ATOM 1847 C C . LEU A 1 239 ? -18.710 -0.870 -11.394 1.00 97.06 239 LEU A C 1
ATOM 1849 O O . LEU A 1 239 ? -18.567 -0.446 -12.537 1.00 97.06 239 LEU A O 1
ATOM 1853 N N . TYR A 1 240 ? -18.497 -2.147 -11.077 1.00 97.38 240 TYR A N 1
ATOM 1854 C CA . TYR A 1 240 ? -18.129 -3.168 -12.053 1.00 97.38 240 TYR A CA 1
ATOM 1855 C C . TYR A 1 240 ? -19.214 -3.341 -13.122 1.00 97.38 240 TYR A C 1
ATOM 1857 O O . TYR A 1 240 ? -18.903 -3.355 -14.310 1.00 97.38 240 TYR A O 1
ATOM 1865 N N . SER A 1 241 ? -20.483 -3.401 -12.707 1.00 97.75 241 SER A N 1
ATOM 1866 C CA . SER A 1 241 ? -21.637 -3.533 -13.610 1.00 97.75 241 SER A CA 1
ATOM 1867 C C . SER A 1 241 ? -21.806 -2.319 -14.529 1.00 97.75 241 SER A C 1
ATOM 1869 O O . SER A 1 241 ? -22.309 -2.449 -15.638 1.00 97.75 241 SER A O 1
ATOM 1871 N N . LEU A 1 242 ? -21.331 -1.148 -14.095 1.00 96.81 242 LEU A N 1
ATOM 1872 C CA . LEU A 1 242 ? -21.259 0.077 -14.897 1.00 96.81 242 LEU A CA 1
ATOM 1873 C C . LEU A 1 242 ? -20.004 0.153 -15.794 1.00 96.81 242 LEU A C 1
ATOM 1875 O O . LEU A 1 242 ? -19.741 1.192 -16.391 1.00 96.81 242 LEU A O 1
ATOM 1879 N N . GLY A 1 243 ? -19.205 -0.916 -15.879 1.00 95.94 243 GLY A N 1
ATOM 1880 C CA . GLY A 1 243 ? -17.996 -0.980 -16.708 1.00 95.94 243 GLY A CA 1
ATOM 1881 C C . GLY A 1 243 ? -16.717 -0.475 -16.029 1.00 95.94 243 GLY A C 1
ATOM 1882 O O . GLY A 1 243 ? -15.645 -0.499 -16.632 1.00 95.94 243 GLY A O 1
ATOM 1883 N N . PHE A 1 244 ? -16.765 -0.072 -14.757 1.00 96.19 244 PHE A N 1
ATOM 1884 C CA . PHE A 1 244 ? -15.607 0.449 -14.022 1.00 96.19 244 PHE A CA 1
ATOM 1885 C C . PHE A 1 244 ? -14.848 -0.650 -13.266 1.00 96.19 244 PHE A C 1
ATOM 1887 O O . PHE A 1 244 ? -14.618 -0.566 -12.058 1.00 96.19 244 PHE A O 1
ATOM 1894 N N . ALA A 1 245 ? -14.414 -1.695 -13.975 1.00 95.88 245 ALA A N 1
ATOM 1895 C CA . ALA A 1 245 ? -13.723 -2.832 -13.360 1.00 95.88 245 ALA A CA 1
ATOM 1896 C C . ALA A 1 245 ? -12.379 -2.455 -12.701 1.00 95.88 245 ALA A C 1
ATOM 1898 O O . ALA A 1 245 ? -12.026 -3.016 -11.662 1.00 95.88 245 ALA A O 1
ATOM 1899 N N . SER A 1 246 ? -11.653 -1.483 -13.273 1.00 93.44 246 SER A N 1
ATOM 1900 C CA . SER A 1 246 ? -10.321 -1.056 -12.813 1.00 93.44 246 SER A CA 1
ATOM 1901 C C . SER A 1 246 ? -10.270 -0.622 -11.335 1.00 93.44 246 SER A C 1
ATOM 1903 O O . SER A 1 246 ? -9.429 -1.138 -10.602 1.00 93.44 246 SER A O 1
ATOM 1905 N N . PRO A 1 247 ? -11.133 0.295 -10.853 1.00 93.38 247 PRO A N 1
ATOM 1906 C CA . PRO A 1 247 ? -11.245 0.607 -9.424 1.00 93.38 247 PRO A CA 1
ATOM 1907 C C . PRO A 1 247 ? -11.935 -0.497 -8.616 1.00 93.38 247 PRO A C 1
ATOM 1909 O O . PRO A 1 247 ? -11.552 -0.753 -7.475 1.00 93.38 247 PRO A O 1
ATOM 1912 N N . ALA A 1 248 ? -12.971 -1.122 -9.182 1.00 96.75 248 ALA A N 1
ATOM 1913 C CA . ALA A 1 248 ? -13.895 -1.973 -8.442 1.00 96.75 248 ALA A CA 1
ATOM 1914 C C . ALA A 1 248 ? -13.260 -3.284 -7.967 1.00 96.75 248 ALA A C 1
ATOM 1916 O O . ALA A 1 248 ? -13.370 -3.635 -6.792 1.00 96.75 248 ALA A O 1
ATOM 1917 N N . VAL A 1 249 ? -12.580 -4.004 -8.866 1.00 97.69 249 VAL A N 1
ATOM 1918 C CA . VAL A 1 249 ? -12.034 -5.335 -8.558 1.00 97.69 249 VAL A CA 1
ATOM 1919 C C . VAL A 1 249 ? -10.959 -5.266 -7.464 1.00 97.69 249 VAL A C 1
ATOM 1921 O O . VAL A 1 249 ? -11.108 -5.975 -6.465 1.00 97.69 249 VAL A O 1
ATOM 1924 N N . PRO A 1 250 ? -9.928 -4.397 -7.556 1.00 98.00 250 PRO A N 1
ATOM 1925 C CA . PRO A 1 250 ? -8.885 -4.328 -6.536 1.00 98.00 250 PRO A CA 1
ATOM 1926 C C . PRO A 1 250 ? -9.420 -3.936 -5.160 1.00 98.00 250 PRO A C 1
ATOM 1928 O O . PRO A 1 250 ? -9.010 -4.511 -4.155 1.00 98.00 250 PRO A O 1
ATOM 1931 N N . TYR A 1 251 ? -10.338 -2.967 -5.089 1.00 98.50 251 TYR A N 1
ATOM 1932 C CA . TYR A 1 251 ? -10.873 -2.494 -3.811 1.00 98.50 251 TYR A CA 1
ATOM 1933 C C . TYR A 1 251 ? -11.861 -3.470 -3.177 1.00 98.50 251 TYR A C 1
ATOM 1935 O O . TYR A 1 251 ? -11.780 -3.699 -1.969 1.00 98.50 251 TYR A O 1
ATOM 1943 N N . GLY A 1 252 ? -12.751 -4.075 -3.969 1.00 98.38 252 GLY A N 1
ATOM 1944 C CA . GLY A 1 252 ? -13.687 -5.085 -3.479 1.00 98.38 252 GLY A CA 1
ATOM 1945 C C . GLY A 1 252 ? -12.952 -6.283 -2.880 1.00 98.38 252 GLY A C 1
ATOM 1946 O O . GLY A 1 252 ? -13.220 -6.668 -1.739 1.00 98.38 252 GLY A O 1
ATOM 1947 N N . LEU A 1 253 ? -11.956 -6.812 -3.603 1.00 98.56 253 LEU A N 1
ATOM 1948 C CA . LEU A 1 253 ? -11.122 -7.911 -3.116 1.00 98.56 253 LEU A CA 1
ATOM 1949 C C . LEU A 1 253 ? -10.282 -7.502 -1.903 1.00 98.56 253 LEU A C 1
ATOM 1951 O O . LEU A 1 253 ? -10.227 -8.243 -0.922 1.00 98.56 253 LEU A O 1
ATOM 1955 N N . ALA A 1 254 ? -9.657 -6.323 -1.925 1.00 98.69 254 ALA A N 1
ATOM 1956 C CA . ALA A 1 254 ? -8.829 -5.868 -0.812 1.00 98.69 254 ALA A CA 1
ATOM 1957 C C . ALA A 1 254 ? -9.637 -5.707 0.472 1.00 98.69 254 ALA A C 1
ATOM 1959 O O . ALA A 1 254 ? -9.191 -6.152 1.528 1.00 98.69 254 ALA A O 1
ATOM 1960 N N . MET A 1 255 ? -10.826 -5.106 0.389 1.00 98.69 255 MET A N 1
ATOM 1961 C CA . MET A 1 255 ? -11.681 -4.918 1.553 1.00 98.69 255 MET A CA 1
ATOM 1962 C C . MET A 1 255 ? -12.121 -6.258 2.148 1.00 98.69 255 MET A C 1
ATOM 1964 O O . MET A 1 255 ? -12.007 -6.447 3.361 1.00 98.69 255 MET A O 1
ATOM 1968 N N . LEU A 1 256 ? -12.548 -7.201 1.299 1.00 98.62 256 LEU A N 1
ATOM 1969 C CA . LEU A 1 256 ? -12.914 -8.550 1.726 1.00 98.62 256 LEU A CA 1
ATOM 1970 C C . LEU A 1 256 ? -11.744 -9.239 2.438 1.00 98.62 256 LEU A C 1
ATOM 1972 O O . LEU A 1 256 ? -11.884 -9.690 3.574 1.00 98.62 256 LEU A O 1
ATOM 1976 N N . LEU A 1 257 ? -10.566 -9.268 1.809 1.00 98.56 257 LEU A N 1
ATOM 1977 C CA . LEU A 1 257 ? -9.381 -9.929 2.358 1.00 98.56 257 LEU A CA 1
ATOM 1978 C C . LEU A 1 257 ? -8.907 -9.293 3.670 1.00 98.56 257 LEU A C 1
ATOM 1980 O O . LEU A 1 257 ? -8.553 -10.012 4.604 1.00 98.56 257 LEU A O 1
ATOM 1984 N N . VAL A 1 258 ? -8.915 -7.961 3.770 1.00 98.62 258 VAL A N 1
ATOM 1985 C CA . VAL A 1 258 ? -8.504 -7.243 4.986 1.00 98.62 258 VAL A CA 1
ATOM 1986 C C . VAL A 1 258 ? -9.488 -7.488 6.130 1.00 98.62 258 VAL A C 1
ATOM 1988 O O . VAL A 1 258 ? -9.054 -7.778 7.246 1.00 98.62 258 VAL A O 1
ATOM 1991 N N . CYS A 1 259 ? -10.798 -7.422 5.875 1.00 98.44 259 CYS A N 1
ATOM 1992 C CA . CYS A 1 259 ? -11.809 -7.691 6.899 1.00 98.44 259 CYS A CA 1
ATOM 1993 C C . CYS A 1 259 ? -11.755 -9.146 7.377 1.00 98.44 259 CYS A C 1
ATOM 1995 O O . CYS A 1 259 ? -11.768 -9.387 8.586 1.00 98.44 259 CYS A O 1
ATOM 1997 N N . LEU A 1 260 ? -11.593 -10.104 6.456 1.00 98.12 260 LEU A N 1
ATOM 1998 C CA . LEU A 1 260 ? -11.370 -11.510 6.797 1.00 98.12 260 LEU A CA 1
ATOM 1999 C C . LEU A 1 260 ? -10.098 -11.686 7.632 1.00 98.12 260 LEU A C 1
ATOM 2001 O O . LEU A 1 260 ? -10.141 -12.344 8.666 1.00 98.12 260 LEU A O 1
ATOM 2005 N N . ALA A 1 261 ? -8.982 -11.059 7.252 1.00 97.56 261 ALA A N 1
ATOM 2006 C CA . ALA A 1 261 ? -7.729 -11.167 7.997 1.00 97.56 261 ALA A CA 1
ATOM 2007 C C . ALA A 1 261 ? -7.820 -10.583 9.419 1.00 97.56 261 ALA A C 1
ATOM 2009 O O . ALA A 1 261 ? -7.201 -11.120 10.333 1.00 97.56 261 ALA A O 1
ATOM 2010 N N . TYR A 1 262 ? -8.595 -9.517 9.638 1.00 97.75 262 TYR A N 1
ATOM 2011 C CA . TYR A 1 262 ? -8.837 -8.991 10.987 1.00 97.75 262 TYR A CA 1
ATOM 2012 C C . TYR A 1 262 ? -9.858 -9.802 11.793 1.00 97.75 262 TYR A C 1
ATOM 2014 O O . TYR A 1 262 ? -9.762 -9.839 13.020 1.00 97.75 262 TYR A O 1
ATOM 2022 N N . GLY A 1 263 ? -10.836 -10.427 11.133 1.00 96.31 263 GLY A N 1
ATOM 2023 C CA . GLY A 1 263 ? -11.833 -11.286 11.775 1.00 96.31 263 GLY A CA 1
ATOM 2024 C C . GLY A 1 263 ? -11.331 -12.701 12.078 1.00 96.31 263 GLY A C 1
ATOM 2025 O O . GLY A 1 263 ? -11.894 -13.379 12.939 1.00 96.31 263 GLY A O 1
ATOM 2026 N N . TRP A 1 264 ? -10.273 -13.145 11.396 1.00 95.75 264 TRP A N 1
ATOM 2027 C CA . TRP A 1 264 ? -9.735 -14.499 11.480 1.00 95.75 264 TRP A CA 1
ATOM 2028 C C . TRP A 1 264 ? -8.566 -14.599 12.469 1.00 95.75 264 TRP A C 1
ATOM 2030 O O . TRP A 1 264 ? -7.526 -13.956 12.313 1.00 95.75 264 TRP A O 1
ATOM 2040 N N . GLN A 1 265 ? -8.666 -15.510 13.440 1.00 92.31 265 GLN A N 1
ATOM 2041 C CA . GLN A 1 265 ? -7.554 -15.859 14.330 1.00 92.31 265 GLN A CA 1
ATOM 2042 C C . GLN A 1 265 ? -6.645 -16.906 13.676 1.00 92.31 265 GLN A C 1
ATOM 2044 O O . GLN A 1 265 ? -6.932 -18.103 13.654 1.00 92.31 265 GLN A O 1
ATOM 2049 N N . ALA A 1 266 ? -5.547 -16.455 13.075 1.00 93.38 266 ALA A N 1
ATOM 2050 C CA . ALA A 1 266 ? -4.579 -17.347 12.450 1.00 93.38 266 ALA A CA 1
ATOM 2051 C C . ALA A 1 266 ? -3.490 -17.740 13.454 1.00 93.38 266 ALA A C 1
ATOM 2053 O O . ALA A 1 266 ? -2.965 -16.887 14.165 1.00 93.38 266 ALA A O 1
ATOM 2054 N N . LYS A 1 267 ? -3.098 -19.019 13.460 1.00 94.12 267 LYS A N 1
ATOM 2055 C CA . LYS A 1 267 ? -1.936 -19.481 14.235 1.00 94.12 267 LYS A CA 1
ATOM 2056 C C . LYS A 1 267 ? -0.666 -18.780 13.748 1.00 94.12 267 LYS A C 1
ATOM 2058 O O . LYS A 1 267 ? -0.416 -18.744 12.537 1.00 94.12 267 LYS A O 1
ATOM 2063 N N . ASP A 1 268 ? 0.132 -18.254 14.670 1.00 91.62 268 ASP A N 1
ATOM 2064 C CA . ASP A 1 268 ? 1.434 -17.700 14.314 1.00 91.62 268 ASP A CA 1
ATOM 2065 C C . ASP A 1 268 ? 2.358 -18.826 13.825 1.00 91.62 268 ASP A C 1
ATOM 2067 O O . ASP A 1 268 ? 2.358 -19.933 14.365 1.00 91.62 268 ASP A O 1
ATOM 2071 N N . ARG A 1 269 ? 3.100 -18.568 12.750 1.00 94.19 269 ARG A N 1
ATOM 2072 C CA . ARG A 1 269 ? 4.126 -19.485 12.244 1.00 94.19 269 ARG A CA 1
ATOM 2073 C C . ARG A 1 269 ? 5.386 -18.680 12.010 1.00 94.19 269 ARG A C 1
ATOM 2075 O O . ARG A 1 269 ? 5.336 -17.662 11.321 1.00 94.19 269 ARG A O 1
ATOM 2082 N N . VAL A 1 270 ? 6.509 -19.202 12.498 1.00 93.81 270 VAL A N 1
ATOM 2083 C CA . VAL A 1 270 ? 7.830 -18.552 12.459 1.00 93.81 270 VAL A CA 1
ATOM 2084 C C . VAL A 1 270 ? 8.177 -18.019 11.066 1.00 93.81 270 VAL A C 1
ATOM 2086 O O . VAL A 1 270 ? 8.656 -16.901 10.937 1.00 93.81 270 VAL A O 1
ATOM 2089 N N . PHE A 1 271 ? 7.855 -18.767 10.006 1.00 96.25 271 PHE A N 1
ATOM 2090 C CA 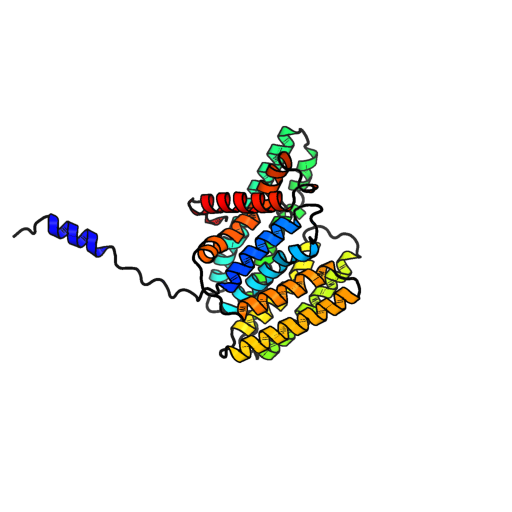. PHE A 1 271 ? 8.105 -18.332 8.631 1.00 96.25 271 PHE A CA 1
ATOM 2091 C C . PHE A 1 271 ? 7.416 -17.005 8.275 1.00 96.25 271 PHE A C 1
ATOM 2093 O O . PHE A 1 271 ? 8.077 -16.052 7.871 1.00 96.25 271 PHE A O 1
ATOM 2100 N N . PHE A 1 272 ? 6.092 -16.910 8.448 1.00 95.19 272 PHE A N 1
ATOM 2101 C CA . PHE A 1 272 ? 5.361 -15.668 8.163 1.00 95.19 272 PHE A CA 1
ATOM 2102 C C . PHE A 1 272 ? 5.795 -14.553 9.104 1.00 95.19 272 PHE A C 1
ATOM 2104 O O . PHE A 1 272 ? 5.838 -13.381 8.721 1.00 95.19 272 PHE A O 1
ATOM 2111 N N . SER A 1 273 ? 6.154 -14.942 10.326 1.00 93.25 273 SER A N 1
ATOM 2112 C CA . SER A 1 273 ? 6.591 -14.018 11.340 1.00 93.25 273 SER A CA 1
ATOM 2113 C C . SER A 1 273 ? 7.918 -13.326 10.943 1.00 93.25 273 SER A C 1
ATOM 2115 O O . SER A 1 273 ? 8.054 -12.109 11.113 1.00 93.25 273 SER A O 1
ATOM 2117 N N . ALA A 1 274 ? 8.834 -14.068 10.312 1.00 94.94 274 ALA A N 1
ATOM 2118 C CA . ALA A 1 274 ? 10.101 -13.584 9.763 1.00 94.94 274 ALA A CA 1
ATOM 2119 C C . ALA A 1 274 ? 9.968 -12.899 8.388 1.00 94.94 274 ALA A C 1
ATOM 2121 O O . ALA A 1 274 ? 10.665 -11.923 8.120 1.00 94.94 274 ALA A O 1
ATOM 2122 N N . ALA A 1 275 ? 9.066 -13.369 7.520 1.00 96.69 275 ALA A N 1
ATOM 2123 C CA . ALA A 1 275 ? 8.925 -12.859 6.154 1.00 96.69 275 ALA A CA 1
ATOM 2124 C C . ALA A 1 275 ? 8.148 -11.534 6.065 1.00 96.69 275 ALA A C 1
ATOM 2126 O O . ALA A 1 275 ? 8.457 -10.685 5.231 1.00 96.69 275 ALA A O 1
ATOM 2127 N N . ALA A 1 276 ? 7.144 -11.314 6.920 1.00 96.50 276 ALA A N 1
ATOM 2128 C CA . ALA A 1 276 ? 6.296 -10.123 6.830 1.00 96.50 276 ALA A CA 1
ATOM 2129 C C . ALA A 1 276 ? 7.043 -8.780 6.997 1.00 96.50 276 ALA A C 1
ATOM 2131 O O . ALA A 1 276 ? 6.718 -7.840 6.261 1.00 96.50 276 ALA A O 1
ATOM 2132 N N . PRO A 1 277 ? 8.052 -8.649 7.884 1.00 95.81 277 PRO A N 1
ATOM 2133 C CA . PRO A 1 277 ? 8.911 -7.465 7.932 1.00 95.81 277 PRO A CA 1
ATOM 2134 C C . PRO A 1 277 ? 9.605 -7.138 6.602 1.00 95.81 277 PRO A C 1
ATOM 2136 O O . PRO A 1 277 ? 9.769 -5.962 6.300 1.00 95.81 277 PRO A O 1
ATOM 2139 N N . LEU A 1 278 ? 9.928 -8.142 5.776 1.00 97.81 278 LEU A N 1
ATOM 2140 C CA . LEU A 1 278 ? 10.629 -7.954 4.498 1.00 97.81 278 LEU A CA 1
ATOM 2141 C C . LEU A 1 278 ? 9.736 -7.361 3.397 1.00 97.81 278 LEU A C 1
ATOM 2143 O O . LEU A 1 278 ? 10.237 -6.883 2.386 1.00 97.81 278 LEU A O 1
ATOM 2147 N N . THR A 1 279 ? 8.409 -7.380 3.569 1.00 98.12 279 THR A N 1
ATOM 2148 C CA . THR A 1 279 ? 7.456 -6.946 2.526 1.00 98.12 279 THR A CA 1
ATOM 2149 C C . THR A 1 279 ? 7.645 -5.491 2.094 1.00 98.12 279 THR A C 1
ATOM 2151 O O . THR A 1 279 ? 7.406 -5.172 0.932 1.00 98.12 279 THR A O 1
ATOM 2154 N N . PHE A 1 280 ? 8.093 -4.614 2.999 1.00 97.88 280 PHE A N 1
ATOM 2155 C CA . PHE A 1 280 ? 8.351 -3.209 2.678 1.00 97.88 280 PHE A CA 1
ATOM 2156 C C . PHE A 1 280 ? 9.621 -3.043 1.832 1.00 97.88 280 PHE A C 1
ATOM 2158 O O . PHE A 1 280 ? 9.565 -2.423 0.773 1.00 97.88 280 PHE A O 1
ATOM 2165 N N . GLY A 1 281 ? 10.727 -3.680 2.218 1.00 97.88 281 GLY A N 1
ATOM 2166 C CA . GLY A 1 281 ? 11.932 -3.727 1.393 1.00 97.88 281 GLY A CA 1
ATOM 2167 C C . GLY A 1 281 ? 11.701 -4.377 0.027 1.00 97.88 281 GLY A C 1
ATOM 2168 O O . GLY A 1 281 ? 12.127 -3.818 -0.979 1.00 97.88 281 GLY A O 1
ATOM 2169 N N . ILE A 1 282 ? 10.936 -5.476 -0.058 1.00 98.50 282 ILE A N 1
ATOM 2170 C CA . ILE A 1 282 ? 10.567 -6.088 -1.350 1.00 98.50 282 ILE A CA 1
ATOM 2171 C C . ILE A 1 282 ? 9.806 -5.081 -2.220 1.00 98.50 282 ILE A C 1
ATOM 2173 O O . ILE A 1 282 ? 10.134 -4.914 -3.393 1.00 98.50 282 ILE A O 1
ATOM 2177 N N . TYR A 1 283 ? 8.829 -4.367 -1.651 1.00 98.12 283 TYR A N 1
ATOM 2178 C CA . TYR A 1 283 ? 8.110 -3.312 -2.367 1.00 98.12 283 TYR A CA 1
ATOM 2179 C C . TYR A 1 283 ? 9.063 -2.249 -2.935 1.00 98.12 283 TYR A C 1
ATOM 2181 O O . TYR A 1 283 ? 8.890 -1.821 -4.072 1.00 98.12 283 TYR A O 1
ATOM 2189 N N . LEU A 1 284 ? 10.093 -1.856 -2.187 1.00 97.75 284 LEU A N 1
ATOM 2190 C CA . LEU A 1 284 ? 11.042 -0.831 -2.619 1.00 97.75 284 LEU A CA 1
ATOM 2191 C C . LEU A 1 284 ? 12.066 -1.339 -3.637 1.00 97.75 284 LEU A C 1
ATOM 2193 O O . LEU A 1 284 ? 12.410 -0.590 -4.543 1.00 97.75 284 LEU A O 1
ATOM 2197 N N . ILE A 1 285 ? 12.535 -2.582 -3.506 1.00 98.12 285 ILE A N 1
ATOM 2198 C CA . ILE A 1 285 ? 13.652 -3.152 -4.278 1.00 98.12 285 ILE A CA 1
ATOM 2199 C C . ILE A 1 285 ? 13.192 -3.804 -5.589 1.00 98.12 285 ILE A C 1
ATOM 2201 O O . ILE A 1 285 ? 13.947 -3.810 -6.565 1.00 98.12 285 ILE A O 1
ATOM 2205 N N . HIS A 1 286 ? 11.964 -4.337 -5.644 1.00 98.25 286 HIS A N 1
ATOM 2206 C CA . HIS A 1 286 ? 11.520 -5.148 -6.782 1.00 98.25 286 HIS A CA 1
ATOM 2207 C C . HIS A 1 286 ? 11.641 -4.483 -8.162 1.00 98.25 286 HIS A C 1
ATOM 2209 O O . HIS A 1 286 ? 11.968 -5.216 -9.092 1.00 98.25 286 HIS A O 1
ATOM 2215 N N . PRO A 1 287 ? 11.462 -3.157 -8.359 1.00 97.31 287 PRO A N 1
ATOM 2216 C CA . PRO A 1 287 ? 11.625 -2.560 -9.683 1.00 97.31 287 PRO A CA 1
ATOM 2217 C C . PRO A 1 287 ? 13.066 -2.668 -10.195 1.00 97.31 287 PRO A C 1
ATOM 2219 O O . PRO A 1 287 ? 13.277 -2.888 -11.386 1.00 97.31 287 PRO A O 1
ATOM 2222 N N . LEU A 1 288 ? 14.061 -2.554 -9.305 1.00 97.06 288 LEU A N 1
ATOM 2223 C CA . LEU A 1 288 ? 15.476 -2.691 -9.659 1.00 97.06 288 LEU A CA 1
ATOM 2224 C C . LEU A 1 288 ? 15.814 -4.138 -10.039 1.00 97.06 288 LEU A C 1
ATOM 2226 O O . LEU A 1 288 ? 16.472 -4.382 -11.048 1.00 97.06 288 LEU A O 1
ATOM 2230 N N . VAL A 1 289 ? 15.324 -5.098 -9.252 1.00 97.94 289 VAL A N 1
ATOM 2231 C CA . VAL A 1 289 ? 15.525 -6.530 -9.517 1.00 97.94 289 VAL A CA 1
ATOM 2232 C C . VAL A 1 289 ? 14.821 -6.951 -10.802 1.00 97.94 289 VAL A C 1
ATOM 2234 O O . VAL A 1 289 ? 15.434 -7.603 -11.643 1.00 97.94 289 VAL A O 1
ATOM 2237 N N . ALA A 1 290 ? 13.569 -6.534 -10.992 1.00 97.06 290 ALA A N 1
ATOM 2238 C CA . ALA A 1 290 ? 12.809 -6.794 -12.208 1.00 97.06 290 ALA A CA 1
ATOM 2239 C C . ALA A 1 290 ? 13.524 -6.225 -13.442 1.00 97.06 290 ALA A C 1
ATOM 2241 O O . ALA A 1 290 ? 13.606 -6.900 -14.463 1.00 97.06 290 ALA A O 1
ATOM 2242 N N . TYR A 1 291 ? 14.093 -5.017 -13.343 1.00 95.38 291 TYR A N 1
ATOM 2243 C CA . TYR A 1 291 ? 14.875 -4.419 -14.427 1.00 95.38 291 TYR A CA 1
ATOM 2244 C C . TYR A 1 291 ? 16.087 -5.277 -14.823 1.00 95.38 291 TYR A C 1
ATOM 2246 O O . TYR A 1 291 ? 16.309 -5.499 -16.012 1.00 95.38 291 TYR A O 1
ATOM 2254 N N . GLY A 1 292 ? 16.842 -5.786 -13.843 1.00 95.81 292 GLY A N 1
ATOM 2255 C CA . GLY A 1 292 ? 17.969 -6.688 -14.095 1.00 95.81 292 GLY A CA 1
ATOM 2256 C C . GLY A 1 292 ? 17.529 -8.039 -14.666 1.00 95.81 292 GLY A C 1
ATOM 2257 O O . GLY A 1 292 ? 18.087 -8.503 -15.655 1.00 95.81 292 GLY A O 1
ATOM 2258 N N . LEU A 1 293 ? 16.482 -8.646 -14.098 1.00 96.81 293 LEU A N 1
ATOM 2259 C CA . LEU A 1 293 ? 15.961 -9.939 -14.549 1.00 96.81 293 LEU A CA 1
ATOM 2260 C C . LEU A 1 293 ? 15.390 -9.897 -15.966 1.00 96.81 293 LEU A C 1
ATOM 2262 O O . LEU A 1 293 ? 15.529 -10.884 -16.681 1.00 96.81 293 LEU A O 1
ATOM 2266 N N . LYS A 1 294 ? 14.806 -8.772 -16.402 1.00 95.69 294 LYS A N 1
ATOM 2267 C CA . LYS A 1 294 ? 14.316 -8.601 -17.782 1.00 95.69 294 LYS A CA 1
ATOM 2268 C C . LYS A 1 294 ? 15.418 -8.770 -18.841 1.00 95.69 294 LYS A C 1
ATOM 2270 O O . LYS A 1 294 ? 15.092 -9.000 -19.997 1.00 95.69 294 LYS A O 1
ATOM 2275 N N . GLN A 1 295 ? 16.698 -8.671 -18.465 1.00 94.44 295 GLN A N 1
ATOM 2276 C CA . GLN A 1 295 ? 17.826 -8.931 -19.371 1.00 94.44 295 GLN A CA 1
ATOM 2277 C C . GLN A 1 295 ? 18.123 -10.428 -19.552 1.00 94.44 295 GLN A C 1
ATOM 2279 O O . GLN A 1 295 ? 18.799 -10.806 -20.500 1.00 94.44 295 GLN A O 1
ATOM 2284 N N . LEU A 1 296 ? 17.651 -11.273 -18.631 1.00 95.31 296 LEU A N 1
ATOM 2285 C CA . LEU A 1 296 ? 17.950 -12.708 -18.588 1.00 95.31 296 LEU A CA 1
ATOM 2286 C C . LEU A 1 296 ? 16.718 -13.571 -18.874 1.00 95.31 296 LEU A C 1
ATOM 2288 O O . LEU A 1 296 ? 16.839 -14.670 -19.405 1.00 95.31 296 LEU A O 1
ATOM 2292 N N . VAL A 1 297 ? 15.534 -13.091 -18.492 1.00 93.25 297 VAL A N 1
ATOM 2293 C CA . VAL A 1 297 ? 14.266 -13.814 -18.587 1.00 93.25 297 VAL A CA 1
ATOM 2294 C C . VAL A 1 297 ? 13.252 -12.929 -19.292 1.00 93.25 297 VAL A C 1
ATOM 2296 O O . VAL A 1 297 ? 12.949 -11.834 -18.819 1.00 93.25 297 VAL A O 1
ATOM 2299 N N . VAL A 1 298 ? 12.684 -13.429 -20.389 1.00 92.19 298 VAL A N 1
ATOM 2300 C CA . VAL A 1 298 ? 11.587 -12.768 -21.103 1.00 92.19 298 VAL A CA 1
ATOM 2301 C C . VAL A 1 298 ? 10.295 -12.958 -20.293 1.00 92.19 298 VAL A C 1
ATOM 2303 O O . VAL A 1 298 ? 9.802 -14.087 -20.201 1.00 92.19 298 VAL A O 1
ATOM 2306 N N . PRO A 1 299 ? 9.718 -11.900 -19.683 1.00 87.62 299 PRO A N 1
ATOM 2307 C CA . PRO A 1 299 ? 8.595 -12.059 -18.759 1.00 87.62 299 PRO A CA 1
ATOM 2308 C C . PRO A 1 299 ? 7.364 -12.694 -19.409 1.00 87.62 299 PRO A C 1
ATOM 2310 O O . PRO A 1 299 ? 6.699 -13.497 -18.759 1.00 87.62 299 PRO A O 1
ATOM 2313 N N . SER A 1 300 ? 7.110 -12.391 -20.689 1.00 90.81 300 SER A N 1
ATOM 2314 C CA . SER A 1 300 ? 5.932 -12.855 -21.435 1.00 90.81 300 SER A CA 1
ATOM 2315 C C . SER A 1 300 ? 5.861 -14.375 -21.609 1.00 90.81 300 SER A C 1
ATOM 2317 O O . SER A 1 300 ? 4.777 -14.924 -21.784 1.00 90.81 300 SER A O 1
ATOM 2319 N N . GLN A 1 301 ? 6.995 -15.073 -21.511 1.00 93.44 301 GLN A N 1
ATOM 2320 C CA . GLN A 1 301 ? 7.057 -16.533 -21.622 1.00 93.44 301 GLN A CA 1
ATOM 2321 C C . GLN A 1 301 ? 7.009 -17.229 -20.254 1.00 93.44 301 GLN A C 1
ATOM 2323 O O . GLN A 1 301 ? 6.569 -18.373 -20.147 1.00 93.44 301 GLN A O 1
ATOM 2328 N N . HIS A 1 302 ? 7.446 -16.546 -19.189 1.00 95.00 302 HIS A N 1
ATOM 2329 C CA . HIS A 1 302 ? 7.709 -17.167 -17.889 1.00 95.00 302 HIS A CA 1
ATOM 2330 C C . HIS A 1 302 ? 7.274 -16.298 -16.697 1.00 95.00 302 HIS A C 1
ATOM 2332 O O . HIS A 1 302 ? 8.042 -16.102 -15.753 1.00 95.00 302 HIS A O 1
ATOM 2338 N N . PHE A 1 303 ? 6.027 -15.810 -16.690 1.00 95.88 303 PHE A N 1
ATOM 2339 C CA . PHE A 1 303 ? 5.510 -14.908 -15.645 1.00 95.88 303 PHE A CA 1
ATOM 2340 C C . PHE A 1 303 ? 5.732 -15.416 -14.215 1.00 95.88 303 PHE A C 1
ATOM 2342 O O . PHE A 1 303 ? 6.229 -14.681 -13.364 1.00 95.88 303 PHE A O 1
ATOM 2349 N N . VAL A 1 304 ? 5.394 -16.684 -13.948 1.00 96.56 304 VAL A N 1
ATOM 2350 C CA . VAL A 1 304 ? 5.503 -17.273 -12.603 1.00 96.56 304 VAL A CA 1
ATOM 2351 C C . VAL A 1 304 ? 6.956 -17.294 -12.138 1.00 96.56 304 VAL A C 1
ATOM 2353 O O . VAL A 1 304 ? 7.246 -16.855 -11.026 1.00 96.56 304 VAL A O 1
ATOM 2356 N N . ALA A 1 305 ? 7.873 -17.751 -12.995 1.00 96.88 305 ALA A N 1
ATOM 2357 C CA . ALA A 1 305 ? 9.295 -17.791 -12.675 1.00 96.88 305 ALA A CA 1
ATOM 2358 C C . ALA A 1 305 ? 9.861 -16.375 -12.491 1.00 96.88 305 ALA A C 1
ATOM 2360 O O . ALA A 1 305 ? 10.554 -16.121 -11.510 1.00 96.88 305 ALA A O 1
ATOM 2361 N N . PHE A 1 306 ? 9.507 -15.436 -13.374 1.00 97.38 306 PHE A N 1
ATOM 2362 C CA . PHE A 1 306 ? 9.935 -14.040 -13.285 1.00 97.38 306 PHE A CA 1
ATOM 2363 C C . PHE A 1 306 ? 9.496 -13.385 -11.967 1.00 97.38 306 PHE A C 1
ATOM 2365 O O . PHE A 1 306 ? 10.312 -12.777 -11.270 1.00 97.38 306 PHE A O 1
ATOM 2372 N N . VAL A 1 307 ? 8.225 -13.543 -11.582 1.00 97.50 307 VAL A N 1
ATOM 2373 C CA . VAL A 1 307 ? 7.688 -12.992 -10.328 1.00 97.50 307 VAL A CA 1
ATOM 2374 C C . VAL A 1 307 ? 8.326 -13.666 -9.117 1.00 97.50 307 VAL A C 1
ATOM 2376 O O . VAL A 1 307 ? 8.766 -12.967 -8.203 1.00 97.50 307 VAL A O 1
ATOM 2379 N N . ALA A 1 308 ? 8.427 -14.999 -9.109 1.00 97.94 308 ALA A N 1
ATOM 2380 C CA . ALA A 1 308 ? 9.044 -15.741 -8.013 1.00 97.94 308 ALA A CA 1
ATOM 2381 C C . ALA A 1 308 ? 10.506 -15.320 -7.802 1.00 97.94 308 ALA A C 1
ATOM 2383 O O . ALA A 1 308 ? 10.882 -14.963 -6.687 1.00 97.94 308 ALA A O 1
ATOM 2384 N N . LEU A 1 309 ? 11.304 -15.264 -8.875 1.00 98.06 309 LEU A N 1
ATOM 2385 C CA . LEU A 1 309 ? 12.692 -14.798 -8.824 1.00 98.06 309 LEU A CA 1
ATOM 2386 C C . LEU A 1 309 ? 12.779 -13.351 -8.337 1.00 98.06 309 LEU A C 1
ATOM 2388 O O . LEU A 1 309 ? 13.587 -13.053 -7.459 1.00 98.06 309 LEU A O 1
ATOM 2392 N N . THR A 1 310 ? 11.917 -12.465 -8.841 1.00 98.12 310 THR A N 1
ATOM 2393 C CA . THR A 1 310 ? 11.900 -11.059 -8.419 1.00 98.12 310 THR A CA 1
ATOM 2394 C C . THR A 1 310 ? 11.629 -10.933 -6.920 1.00 98.12 310 THR A C 1
ATOM 2396 O O . THR A 1 310 ? 12.354 -10.218 -6.227 1.00 98.12 310 THR A O 1
ATOM 2399 N N . VAL A 1 311 ? 10.624 -11.643 -6.396 1.00 98.44 311 VAL A N 1
ATOM 2400 C CA . VAL A 1 311 ? 10.274 -11.639 -4.966 1.00 98.44 311 VAL A CA 1
ATOM 2401 C C . VAL A 1 311 ? 11.396 -12.244 -4.124 1.00 98.44 311 VAL A C 1
ATOM 2403 O O . VAL A 1 311 ? 11.785 -11.644 -3.124 1.00 98.44 311 VAL A O 1
ATOM 2406 N N . CYS A 1 312 ? 11.944 -13.394 -4.523 1.00 98.38 312 CYS A N 1
ATOM 2407 C CA . CYS A 1 312 ? 13.005 -14.077 -3.785 1.00 98.38 312 CYS A CA 1
ATOM 2408 C C . CYS A 1 312 ? 14.289 -13.246 -3.726 1.00 98.38 312 CYS A C 1
ATOM 2410 O O . CYS A 1 312 ? 14.811 -13.019 -2.636 1.00 98.38 312 CYS A O 1
ATOM 2412 N N . ILE A 1 313 ? 14.768 -12.736 -4.864 1.00 98.50 313 ILE A N 1
ATOM 2413 C CA . ILE A 1 313 ? 15.984 -11.912 -4.923 1.00 98.50 313 ILE A CA 1
ATOM 2414 C C . ILE A 1 313 ? 15.771 -10.615 -4.137 1.00 98.50 313 ILE A C 1
ATOM 2416 O O . ILE A 1 313 ? 16.614 -10.247 -3.322 1.00 98.50 313 ILE A O 1
ATOM 2420 N N . SER A 1 314 ? 14.619 -9.955 -4.297 1.00 98.50 314 SER A N 1
ATOM 2421 C CA . SER A 1 314 ? 14.297 -8.738 -3.536 1.00 98.50 314 SER A CA 1
ATOM 2422 C C . SER A 1 314 ? 14.202 -9.008 -2.031 1.00 98.50 314 SER A C 1
ATOM 2424 O O . SER A 1 314 ? 14.646 -8.188 -1.228 1.00 98.50 314 SER A O 1
ATOM 2426 N N . GLY A 1 315 ? 13.661 -10.163 -1.631 1.00 98.19 315 GLY A N 1
ATOM 2427 C CA . GLY A 1 315 ? 13.587 -10.609 -0.239 1.00 98.19 315 GLY A CA 1
ATOM 2428 C C . GLY A 1 315 ? 14.965 -10.879 0.359 1.00 98.19 315 GLY A C 1
ATOM 2429 O O . GLY A 1 315 ? 15.240 -10.418 1.464 1.00 98.19 315 GLY A O 1
ATOM 2430 N N . LEU A 1 316 ? 15.850 -11.548 -0.384 1.00 98.31 316 LEU A N 1
ATOM 2431 C CA . LEU A 1 316 ? 17.238 -11.790 0.020 1.00 98.31 316 LEU A CA 1
ATOM 2432 C C . LEU A 1 316 ? 18.028 -10.483 0.145 1.00 98.31 316 LEU A C 1
ATOM 2434 O O . LEU A 1 316 ? 18.699 -10.273 1.151 1.00 98.31 316 LEU A O 1
ATOM 2438 N N . LEU A 1 317 ? 17.904 -9.572 -0.825 1.00 98.12 317 LEU A N 1
ATOM 2439 C CA . LEU A 1 317 ? 18.527 -8.248 -0.752 1.00 98.12 317 LEU A CA 1
ATOM 2440 C C . LEU A 1 317 ? 18.005 -7.452 0.450 1.00 98.12 317 LEU A C 1
ATOM 2442 O O . LEU A 1 317 ? 18.795 -6.868 1.188 1.00 98.12 317 LEU A O 1
ATOM 2446 N N . THR A 1 318 ? 16.692 -7.480 0.694 1.00 98.00 318 THR A N 1
ATOM 2447 C CA . THR A 1 318 ? 16.087 -6.851 1.878 1.00 98.00 318 THR A CA 1
ATOM 2448 C C . THR A 1 318 ? 16.662 -7.440 3.163 1.00 98.00 318 THR A C 1
ATOM 2450 O O . THR A 1 318 ? 17.089 -6.695 4.041 1.00 98.00 318 THR A O 1
ATOM 2453 N N . LEU A 1 319 ? 16.713 -8.770 3.270 1.00 97.38 319 LEU A N 1
ATOM 2454 C CA . LEU A 1 319 ? 17.239 -9.470 4.439 1.00 97.38 319 LEU A CA 1
ATOM 2455 C C . LEU A 1 319 ? 18.704 -9.102 4.703 1.00 97.38 319 LEU A C 1
ATOM 2457 O O . LEU A 1 319 ? 19.070 -8.810 5.841 1.00 97.38 319 LEU A O 1
ATOM 2461 N N . SER A 1 320 ? 19.523 -9.040 3.653 1.00 97.88 320 SER A N 1
ATOM 2462 C CA . SER A 1 320 ? 20.909 -8.579 3.743 1.00 97.88 320 SER A CA 1
ATOM 2463 C C . SER A 1 320 ? 20.989 -7.142 4.259 1.00 97.88 320 SER A C 1
ATOM 2465 O O . SER A 1 320 ? 21.756 -6.865 5.177 1.00 97.88 320 SER A O 1
ATOM 2467 N N . LEU A 1 321 ? 20.156 -6.230 3.743 1.00 96.56 321 LEU A N 1
ATOM 2468 C CA . LEU A 1 321 ? 20.144 -4.823 4.156 1.00 96.56 321 LEU A CA 1
ATOM 2469 C C . LEU A 1 321 ? 19.667 -4.619 5.602 1.00 96.56 321 LEU A C 1
ATOM 2471 O O . LEU A 1 321 ? 20.201 -3.744 6.289 1.00 96.56 321 LEU A O 1
ATOM 2475 N N . VAL A 1 322 ? 18.729 -5.438 6.092 1.00 96.06 322 VAL A N 1
ATOM 2476 C CA . VAL A 1 322 ? 18.227 -5.398 7.481 1.00 96.06 322 VAL A CA 1
ATOM 2477 C C . VAL A 1 322 ? 19.340 -5.637 8.509 1.00 96.06 322 VAL A C 1
ATOM 2479 O O . VAL A 1 322 ? 19.294 -5.078 9.608 1.00 96.06 322 VAL A O 1
ATOM 2482 N N . ASN A 1 323 ? 20.381 -6.386 8.139 1.00 94.38 323 ASN A N 1
ATOM 2483 C CA . ASN A 1 323 ? 21.544 -6.649 8.990 1.00 94.38 323 ASN A CA 1
ATOM 2484 C C . ASN A 1 323 ? 22.624 -5.552 8.917 1.00 94.38 323 ASN A C 1
ATOM 2486 O O . ASN A 1 323 ? 23.677 -5.674 9.540 1.00 94.38 323 ASN A O 1
ATOM 2490 N N . THR A 1 324 ? 22.381 -4.462 8.183 1.00 96.94 324 THR A N 1
ATOM 2491 C CA . THR A 1 324 ? 23.339 -3.360 8.001 1.00 96.94 324 THR A CA 1
ATOM 2492 C C . THR A 1 324 ? 22.817 -2.038 8.570 1.00 96.94 324 THR A C 1
ATOM 2494 O O . THR A 1 324 ? 21.677 -1.913 9.024 1.00 96.94 324 THR A O 1
ATOM 2497 N N . ARG A 1 325 ? 23.634 -0.979 8.478 1.00 96.69 325 ARG A N 1
ATOM 2498 C CA . ARG A 1 325 ? 23.208 0.401 8.781 1.00 96.69 325 ARG A CA 1
ATOM 2499 C C . ARG A 1 325 ? 22.090 0.903 7.854 1.00 96.69 325 ARG A C 1
ATOM 2501 O O . ARG A 1 325 ? 21.407 1.867 8.200 1.00 96.69 325 ARG A O 1
ATOM 2508 N N . LEU A 1 326 ? 21.878 0.250 6.709 1.00 96.00 326 LEU A N 1
ATOM 2509 C CA . LEU A 1 326 ? 20.835 0.597 5.742 1.00 96.00 326 LEU A CA 1
ATOM 2510 C C . LEU A 1 326 ? 19.450 0.060 6.122 1.00 96.00 326 LEU A C 1
ATOM 2512 O O . LEU A 1 326 ? 18.477 0.434 5.476 1.00 96.00 326 LEU A O 1
ATOM 2516 N N . ARG A 1 327 ? 19.318 -0.717 7.210 1.00 96.31 327 ARG A N 1
ATOM 2517 C CA . ARG A 1 327 ? 18.033 -1.264 7.690 1.00 96.31 327 ARG A CA 1
ATOM 2518 C C . ARG A 1 327 ? 16.916 -0.234 7.866 1.00 96.31 327 ARG A C 1
ATOM 2520 O O . ARG A 1 327 ? 15.751 -0.586 7.871 1.00 96.31 327 ARG A O 1
ATOM 2527 N N . ARG A 1 328 ? 17.264 1.040 8.071 1.00 95.31 328 ARG A N 1
ATOM 2528 C CA . ARG A 1 328 ? 16.294 2.137 8.225 1.00 95.31 328 ARG A CA 1
ATOM 2529 C C . ARG A 1 328 ? 15.610 2.534 6.911 1.00 95.31 328 ARG A C 1
ATOM 2531 O O . ARG A 1 328 ? 14.675 3.322 6.953 1.00 95.31 328 ARG A O 1
ATOM 2538 N N . PHE A 1 329 ? 16.108 2.048 5.775 1.00 96.12 329 PHE A N 1
ATOM 2539 C CA . PHE A 1 329 ? 15.628 2.372 4.432 1.00 96.12 329 PHE A CA 1
ATOM 2540 C C . PHE A 1 329 ? 14.856 1.220 3.766 1.00 96.12 329 PHE A C 1
ATOM 2542 O O . PHE A 1 329 ? 14.469 1.359 2.605 1.00 96.12 329 PHE A O 1
ATOM 2549 N N . VAL A 1 330 ? 14.651 0.100 4.473 1.00 92.94 330 VAL A N 1
ATOM 2550 C CA . VAL A 1 330 ? 13.979 -1.122 3.988 1.00 92.94 330 VAL A CA 1
ATOM 2551 C C . VAL A 1 330 ? 12.982 -1.687 4.991 1.00 92.94 330 VAL A C 1
ATOM 2553 O O . VAL A 1 330 ? 13.017 -1.269 6.170 1.00 92.94 330 VAL A O 1
#

Mean predicted aligned error: 5.73 Å

Secondary structure (DSSP, 8-state):
-PPPHHHHHHHHHHTT-------------HHHHHHHHHHHHHHHHHHSTT-TTHHHHTTHHHHHHHHHHHHHHHTTT-S-HHHHHHHHIIIIIHHHHHHHHHHHHHHHHHHHHHT-THHHHGGGSHHHHHH-SSGGGGHHHHHHHHHHHHHHHHHHTTTS-HHHHHHHHHHHHHHTHHHHHHHTSSSPPPTTHHHHHHHHTHHHHHHHHHHHTT-SSHHHHHHHHHHHHHHHHHHHHHHHHTT-HHHHHHHHHHHHHHHHHHH--PPP-HHHHHHGGGHHHHHHHHHHHHHHHTTTS-TTT-HHHHHHHHHHHHHHHHHHHHTSGGGGG-

Sequence (330 aa):
MALPVSQVLQEWIIGKTQSIPAPLSVSRIAAIDRLRILAVIGIVWFHAEEAPYRLISYTGLPVFLLIFFSLVVKRGCADTTTHFLKRRWDRLMMPWLFWCVLYALCKLAKAACIMDLSSLYGLFSVKTLVVGTNPHLWYLPFAFLSGILVHVLNGRTLRVNNTMVIVTATIVGVFALVPHAIGISGPPLTEPLPQWRFGLAAIPLGFAVGRCLLMPSGETQRMLLSVVSAITVGGCVVLYSLGFASPAVPYGLAMLLVCLAYGWQAKDRVFFSAAAPLTFGIYLIHPLVAYGLKQLVVPSQHFVAFVALTVCISGLLTLSLVNTRLRRFV

Radius of gyration: 22.69 Å; Cα contacts (8 Å, |Δi|>4): 386; chains: 1; bounding box: 63×39×77 Å